Protein AF-A0A409VEY7-F1 (afdb_monomer_lite)

Structure (mmCIF, N/CA/C/O backbone):
data_AF-A0A409VEY7-F1
#
_entry.id   AF-A0A409VEY7-F1
#
loop_
_atom_site.group_PDB
_atom_site.id
_atom_site.type_symbol
_atom_site.label_atom_id
_atom_site.label_alt_id
_atom_site.label_comp_id
_atom_site.label_asym_id
_atom_site.label_entity_id
_atom_site.label_seq_id
_atom_site.pdbx_PDB_ins_code
_atom_site.Cartn_x
_atom_site.Cartn_y
_atom_site.Cartn_z
_atom_site.occupancy
_atom_site.B_iso_or_equiv
_atom_site.auth_seq_id
_atom_site.auth_comp_id
_atom_site.auth_asym_id
_atom_site.auth_atom_id
_atom_site.pdbx_PDB_model_num
ATOM 1 N N . MET A 1 1 ? 0.852 -5.310 -62.802 1.00 56.66 1 MET A N 1
ATOM 2 C CA . MET A 1 1 ? 1.191 -5.571 -61.387 1.00 56.66 1 MET A CA 1
ATOM 3 C C . MET A 1 1 ? 0.014 -5.068 -60.568 1.00 56.66 1 MET A C 1
ATOM 5 O O . MET A 1 1 ? -0.282 -3.886 -60.674 1.00 56.66 1 MET A O 1
ATOM 9 N N . THR A 1 2 ? -0.724 -5.943 -59.886 1.00 84.25 2 THR A N 1
ATOM 10 C CA . THR A 1 2 ? -1.868 -5.538 -59.051 1.00 84.25 2 THR A CA 1
ATOM 11 C C . THR A 1 2 ? -1.370 -4.768 -57.825 1.00 84.25 2 THR A C 1
ATOM 13 O O . THR A 1 2 ? -0.262 -5.021 -57.346 1.00 84.25 2 THR A O 1
ATOM 16 N N . GLU A 1 3 ? -2.146 -3.803 -57.331 1.00 87.06 3 GLU A N 1
ATOM 17 C CA . GLU A 1 3 ? -1.775 -2.992 -56.158 1.00 87.06 3 GLU A CA 1
ATOM 18 C C . GLU A 1 3 ? -1.499 -3.862 -54.924 1.00 87.06 3 GLU A C 1
ATOM 20 O O . GLU A 1 3 ? -0.560 -3.595 -54.174 1.00 87.06 3 GLU A O 1
ATOM 25 N N . ASP A 1 4 ? -2.211 -4.982 -54.806 1.00 86.38 4 ASP A N 1
ATOM 26 C CA . ASP A 1 4 ? -2.010 -5.989 -53.763 1.00 86.38 4 ASP A CA 1
ATOM 27 C C . ASP A 1 4 ? -0.597 -6.588 -53.784 1.00 86.38 4 ASP A C 1
ATOM 29 O O . ASP A 1 4 ? 0.021 -6.775 -52.737 1.00 86.38 4 ASP A O 1
ATOM 33 N N . ALA A 1 5 ? -0.033 -6.828 -54.973 1.00 91.50 5 ALA A N 1
ATOM 34 C CA . ALA A 1 5 ? 1.327 -7.347 -55.108 1.00 91.50 5 ALA A CA 1
ATOM 35 C C . ALA A 1 5 ? 2.375 -6.310 -54.677 1.00 91.50 5 ALA A C 1
ATOM 37 O O . ALA A 1 5 ? 3.412 -6.660 -54.113 1.00 91.50 5 ALA A O 1
ATOM 38 N N . ARG A 1 6 ? 2.095 -5.019 -54.900 1.00 92.94 6 ARG A N 1
ATOM 39 C CA . ARG A 1 6 ? 2.953 -3.922 -54.436 1.00 92.94 6 ARG A CA 1
ATOM 40 C C . ARG A 1 6 ? 2.884 -3.775 -52.916 1.00 92.94 6 ARG A C 1
ATOM 42 O O . ARG A 1 6 ? 3.917 -3.557 -52.290 1.00 92.94 6 ARG A O 1
ATOM 49 N N . LEU A 1 7 ? 1.695 -3.918 -52.328 1.00 94.31 7 LEU A N 1
ATOM 50 C CA . LEU A 1 7 ? 1.502 -3.836 -50.882 1.00 94.31 7 LEU A CA 1
ATOM 51 C C . LEU A 1 7 ? 2.202 -4.995 -50.158 1.00 94.31 7 LEU A C 1
ATOM 53 O O . LEU A 1 7 ? 2.912 -4.757 -49.184 1.00 94.31 7 LEU A O 1
ATOM 57 N N . LEU A 1 8 ? 2.079 -6.219 -50.683 1.00 95.81 8 LEU A N 1
ATOM 58 C CA . LEU A 1 8 ? 2.796 -7.392 -50.174 1.00 95.81 8 LEU A CA 1
ATOM 59 C C . LEU A 1 8 ? 4.314 -7.208 -50.248 1.00 95.81 8 LEU A C 1
ATOM 61 O O . LEU A 1 8 ? 5.003 -7.450 -49.263 1.00 95.81 8 LEU A O 1
ATOM 65 N N . ALA A 1 9 ? 4.835 -6.686 -51.362 1.00 94.88 9 ALA A N 1
ATOM 66 C CA . ALA A 1 9 ? 6.267 -6.431 -51.506 1.00 94.88 9 ALA A CA 1
ATOM 67 C C . ALA A 1 9 ? 6.799 -5.406 -50.484 1.00 94.88 9 ALA A C 1
ATOM 69 O O . ALA A 1 9 ? 7.901 -5.569 -49.961 1.00 94.88 9 ALA A O 1
ATOM 70 N N . ILE A 1 10 ? 6.017 -4.366 -50.174 1.00 95.56 10 ILE A N 1
ATOM 71 C CA . ILE A 1 10 ? 6.371 -3.369 -49.150 1.00 95.56 10 ILE A CA 1
ATOM 72 C C . ILE A 1 10 ? 6.347 -3.998 -47.752 1.00 95.56 10 ILE A C 1
ATOM 74 O O . ILE A 1 10 ? 7.250 -3.755 -46.951 1.00 95.56 10 ILE A O 1
ATOM 78 N N . LEU A 1 11 ? 5.339 -4.824 -47.465 1.00 95.94 11 LEU A N 1
ATOM 79 C CA . LEU A 1 11 ? 5.183 -5.491 -46.173 1.00 95.94 11 LEU A CA 1
ATOM 80 C C . LEU A 1 11 ? 6.316 -6.500 -45.930 1.00 95.94 11 LEU A C 1
ATOM 82 O O . LEU A 1 11 ? 6.915 -6.503 -44.855 1.00 95.94 11 LEU A O 1
ATOM 86 N N . ASP A 1 12 ? 6.688 -7.268 -46.953 1.00 94.25 12 ASP A N 1
ATOM 87 C CA . ASP A 1 12 ? 7.804 -8.215 -46.908 1.00 94.25 12 ASP A CA 1
ATOM 88 C C . ASP A 1 12 ? 9.159 -7.511 -46.763 1.00 94.25 12 ASP A C 1
ATOM 90 O O . ASP A 1 12 ? 10.018 -7.966 -46.003 1.00 94.25 12 ASP A O 1
ATOM 94 N N . ALA A 1 13 ? 9.364 -6.387 -47.457 1.00 95.31 13 ALA A N 1
ATOM 95 C CA . ALA A 1 13 ? 10.575 -5.581 -47.312 1.00 95.31 13 ALA A CA 1
ATOM 96 C C . ALA A 1 13 ? 10.707 -5.021 -45.887 1.00 95.31 13 ALA A C 1
ATOM 98 O O . ALA A 1 13 ? 11.774 -5.113 -45.276 1.00 95.31 13 ALA A O 1
ATOM 99 N N . HIS A 1 14 ? 9.607 -4.514 -45.323 1.00 96.00 14 HIS A N 1
ATOM 100 C CA . HIS A 1 14 ? 9.579 -4.022 -43.949 1.00 96.00 14 HIS A CA 1
ATOM 101 C C . HIS A 1 14 ? 9.801 -5.156 -42.935 1.00 96.00 14 HIS A C 1
ATOM 103 O O . HIS A 1 14 ? 10.593 -5.005 -42.005 1.00 96.00 14 HIS A O 1
ATOM 109 N N . GLY A 1 15 ? 9.185 -6.324 -43.147 1.00 95.75 15 GLY A N 1
ATOM 110 C CA . GLY A 1 15 ? 9.382 -7.513 -42.315 1.00 95.75 15 GLY A CA 1
ATOM 111 C C . GLY A 1 15 ? 10.838 -7.984 -42.276 1.00 95.75 15 GLY A C 1
ATOM 112 O O . GLY A 1 15 ? 11.351 -8.296 -41.203 1.00 95.75 15 GLY A O 1
ATOM 113 N N . LYS A 1 16 ? 11.539 -7.961 -43.415 1.00 91.62 16 LYS A N 1
ATOM 114 C CA . LYS A 1 16 ? 12.973 -8.294 -43.484 1.00 91.62 16 LYS A CA 1
ATOM 115 C C . LYS A 1 16 ? 13.840 -7.266 -42.763 1.00 91.62 16 LYS A C 1
ATOM 117 O O . LYS A 1 16 ? 14.652 -7.655 -41.934 1.00 91.62 16 LYS A O 1
ATOM 122 N N . SER A 1 17 ? 13.597 -5.971 -42.981 1.00 92.00 17 SER A N 1
ATOM 123 C CA . SER A 1 17 ? 14.325 -4.906 -42.269 1.00 92.00 17 SER A CA 1
ATOM 124 C C . SER A 1 17 ? 14.144 -4.982 -40.747 1.00 92.00 17 SER A C 1
ATOM 126 O O . SER A 1 17 ? 15.079 -4.742 -39.985 1.00 92.00 17 SER A O 1
ATOM 128 N N . PHE A 1 18 ? 12.953 -5.388 -40.297 1.00 92.94 18 PHE A N 1
ATOM 129 C CA . PHE A 1 18 ? 12.668 -5.629 -38.890 1.00 92.94 18 PHE A CA 1
ATOM 130 C C . PHE A 1 18 ? 13.437 -6.842 -38.354 1.00 92.94 18 PHE A C 1
ATOM 132 O O . PHE A 1 18 ? 13.999 -6.759 -37.267 1.00 92.94 18 PHE A O 1
ATOM 139 N N . LEU A 1 19 ? 13.522 -7.946 -39.101 1.00 90.31 19 LEU A N 1
ATOM 140 C CA . LEU A 1 19 ? 14.306 -9.119 -38.693 1.00 90.31 19 LEU A CA 1
ATOM 141 C C . LEU A 1 19 ? 15.813 -8.833 -38.648 1.00 90.31 19 LEU A C 1
ATOM 143 O O . LEU A 1 19 ? 16.475 -9.251 -37.700 1.00 90.31 19 LEU A O 1
ATOM 147 N N . ASP A 1 20 ? 16.333 -8.059 -39.599 1.00 87.56 20 ASP A N 1
ATOM 148 C CA . ASP A 1 20 ? 17.745 -7.661 -39.628 1.00 87.56 20 ASP A CA 1
ATOM 149 C C . ASP A 1 20 ? 18.116 -6.738 -38.452 1.00 87.56 20 ASP A C 1
ATOM 151 O O . ASP A 1 20 ? 19.255 -6.755 -37.981 1.00 87.56 20 ASP A O 1
ATOM 155 N N . SER A 1 21 ? 17.149 -5.988 -37.904 1.00 88.62 21 SER A N 1
ATOM 156 C CA . SER A 1 21 ? 17.363 -5.126 -36.730 1.00 88.62 21 SER A CA 1
ATOM 157 C C . SER A 1 21 ? 17.702 -5.891 -35.444 1.00 88.62 21 SER A C 1
ATOM 159 O O . SER A 1 21 ? 18.279 -5.315 -34.521 1.00 88.62 21 SER A O 1
ATOM 161 N N . PHE A 1 22 ? 17.403 -7.194 -35.380 1.00 85.44 22 PHE A N 1
ATOM 162 C CA . PHE A 1 22 ? 17.768 -8.040 -34.240 1.00 85.44 22 PHE A CA 1
ATOM 163 C C . PHE A 1 22 ? 19.212 -8.561 -34.306 1.00 85.44 22 PHE A C 1
ATOM 165 O O . PHE A 1 22 ? 19.657 -9.219 -33.363 1.00 85.44 22 PHE A O 1
ATOM 172 N N . GLY A 1 23 ? 19.952 -8.243 -35.376 1.00 76.12 23 GLY A N 1
ATOM 173 C CA . GLY A 1 23 ? 21.296 -8.755 -35.625 1.00 76.12 23 GLY A CA 1
ATOM 174 C C . GLY A 1 23 ? 21.312 -10.271 -35.876 1.00 76.12 23 GLY A C 1
ATOM 175 O O . GLY A 1 23 ? 20.326 -10.972 -35.633 1.00 76.12 23 GLY A O 1
ATOM 176 N N . PRO A 1 24 ? 22.430 -10.831 -36.369 1.00 69.81 24 PRO A N 1
ATOM 177 C CA . PRO A 1 24 ? 22.562 -12.275 -36.449 1.00 69.81 24 PRO A CA 1
ATOM 178 C C . PRO A 1 24 ? 22.504 -12.836 -35.027 1.00 69.81 24 PRO A C 1
ATOM 180 O O . PRO A 1 24 ? 23.380 -12.562 -34.205 1.00 69.81 24 PRO A O 1
ATOM 183 N N . ILE A 1 25 ? 21.479 -13.641 -34.733 1.00 57.81 25 ILE A N 1
ATOM 184 C CA . ILE A 1 25 ? 21.473 -14.513 -33.558 1.00 57.81 25 ILE A CA 1
ATOM 185 C C . ILE A 1 25 ? 22.667 -15.448 -33.742 1.00 57.81 25 ILE A C 1
ATOM 187 O O . ILE A 1 25 ? 22.591 -16.450 -34.453 1.00 57.81 25 ILE A O 1
ATOM 191 N N . ALA A 1 26 ? 23.805 -15.073 -33.161 1.00 46.78 26 ALA A N 1
ATOM 192 C CA . ALA A 1 26 ? 24.997 -15.889 -33.149 1.00 46.78 26 ALA A CA 1
ATOM 193 C C . ALA A 1 26 ? 24.626 -17.225 -32.504 1.00 46.78 26 ALA A C 1
ATOM 195 O O . ALA A 1 26 ? 24.341 -17.305 -31.308 1.00 46.78 26 ALA A O 1
ATOM 196 N N . ALA A 1 27 ? 24.627 -18.280 -33.312 1.00 51.62 27 ALA A N 1
ATOM 197 C CA . ALA A 1 27 ? 24.510 -19.666 -32.890 1.00 51.62 27 ALA A CA 1
ATOM 198 C C . ALA A 1 27 ? 25.786 -20.125 -32.148 1.00 51.62 27 ALA A C 1
ATOM 200 O O . ALA A 1 27 ? 26.395 -21.130 -32.493 1.00 51.62 27 ALA A O 1
ATOM 201 N N . ASN A 1 28 ? 26.187 -19.387 -31.111 1.00 46.78 28 ASN A N 1
ATOM 202 C CA . ASN A 1 28 ? 27.267 -19.699 -30.181 1.00 46.78 28 ASN A CA 1
ATOM 203 C C . ASN A 1 28 ? 26.615 -19.688 -28.786 1.00 46.78 28 ASN A C 1
ATOM 205 O O . ASN A 1 28 ? 26.316 -18.633 -28.250 1.00 46.78 28 ASN A O 1
ATOM 209 N N . SER A 1 29 ? 26.278 -20.785 -28.118 1.00 49.06 29 SER A N 1
ATOM 210 C CA . SER A 1 29 ? 27.104 -21.949 -27.825 1.00 49.06 29 SER A CA 1
ATOM 211 C C . SER A 1 29 ? 26.191 -23.052 -27.268 1.00 49.06 29 SER A C 1
ATOM 213 O O . SER A 1 29 ? 25.926 -23.149 -26.071 1.00 49.06 29 SER A O 1
ATOM 215 N N . LEU A 1 30 ? 25.666 -23.898 -28.155 1.00 46.28 30 LEU A N 1
ATOM 216 C CA . LEU A 1 30 ? 25.067 -25.167 -27.750 1.00 46.28 30 LEU A CA 1
ATOM 217 C C . LEU A 1 30 ? 26.181 -26.076 -27.220 1.00 46.28 30 LEU A C 1
ATOM 219 O O . LEU A 1 30 ? 27.184 -26.327 -27.887 1.00 46.28 30 LEU A O 1
ATOM 223 N N . GLY A 1 31 ? 26.009 -26.510 -25.973 1.00 43.41 31 GLY A N 1
ATOM 224 C CA . GLY A 1 31 ? 26.974 -27.300 -25.224 1.00 43.41 31 GLY A CA 1
ATOM 225 C C . GLY A 1 31 ? 27.414 -28.572 -25.947 1.00 43.41 31 GLY A C 1
ATOM 226 O O . GLY A 1 31 ? 26.600 -29.364 -26.422 1.00 43.41 31 GLY A O 1
ATOM 227 N N . LYS A 1 32 ? 28.731 -28.787 -25.948 1.00 46.03 32 LYS A N 1
ATOM 228 C CA . LYS A 1 32 ? 29.385 -30.040 -26.327 1.00 46.03 32 LYS A CA 1
ATOM 229 C C . LYS A 1 32 ? 28.816 -31.195 -25.493 1.00 46.03 32 LYS A C 1
ATOM 231 O O . LYS A 1 32 ? 28.974 -31.214 -24.273 1.00 46.03 32 LYS A O 1
ATOM 236 N N . ARG A 1 33 ? 28.202 -32.184 -26.147 1.00 45.09 33 ARG A N 1
ATOM 237 C CA . ARG A 1 33 ? 27.979 -33.521 -25.582 1.00 45.09 33 ARG A CA 1
ATOM 238 C C . ARG A 1 33 ? 28.569 -34.586 -26.506 1.00 45.09 33 ARG A C 1
ATOM 240 O O . ARG A 1 33 ? 28.250 -34.606 -27.684 1.00 45.09 33 ARG A O 1
ATOM 247 N N . LYS A 1 34 ? 29.350 -35.466 -25.868 1.00 39.97 34 LYS A N 1
ATOM 248 C CA . LYS A 1 34 ? 29.570 -36.899 -26.123 1.00 39.97 34 LYS A CA 1
ATOM 249 C C . LYS A 1 34 ? 30.011 -37.359 -27.522 1.00 39.97 34 LYS A C 1
ATOM 251 O O . LYS A 1 34 ? 29.204 -37.463 -28.434 1.00 39.97 34 LYS A O 1
ATOM 256 N N . ALA A 1 35 ? 31.257 -37.825 -27.587 1.00 41.00 35 ALA A N 1
ATOM 257 C CA . ALA A 1 35 ? 31.635 -39.003 -28.360 1.00 41.00 35 ALA A CA 1
ATOM 258 C C . ALA A 1 35 ? 32.473 -39.910 -27.442 1.00 41.00 35 ALA A C 1
ATOM 260 O O . ALA A 1 35 ? 33.403 -39.438 -26.787 1.00 41.00 35 ALA A O 1
ATOM 261 N N . ASP A 1 36 ? 32.050 -41.166 -27.332 1.00 40.59 36 ASP A N 1
ATOM 262 C CA . ASP A 1 36 ? 32.645 -42.221 -26.515 1.00 40.59 36 ASP A CA 1
ATOM 263 C C . ASP A 1 36 ? 33.945 -42.753 -27.159 1.00 40.59 36 ASP A C 1
ATOM 265 O O . ASP A 1 36 ? 34.045 -42.845 -28.381 1.00 40.59 36 ASP A O 1
ATOM 269 N N . GLY A 1 37 ? 34.937 -43.110 -26.336 1.00 35.47 37 GLY A N 1
ATOM 270 C CA . GLY A 1 37 ? 36.196 -43.736 -26.759 1.00 35.47 37 GLY A CA 1
ATOM 271 C C . GLY A 1 37 ? 37.075 -44.095 -25.555 1.00 35.47 37 GLY A C 1
ATOM 272 O O . GLY A 1 37 ? 37.246 -43.282 -24.655 1.00 35.47 37 GLY A O 1
ATOM 273 N N . GLU A 1 38 ? 37.553 -45.334 -25.512 1.00 35.84 38 GLU A N 1
ATOM 274 C CA . GLU A 1 38 ? 38.028 -46.108 -24.353 1.00 35.84 38 GLU A CA 1
ATOM 275 C C . GLU A 1 38 ? 39.275 -45.604 -23.569 1.00 35.84 38 GLU A C 1
ATOM 277 O O . GLU A 1 38 ? 40.083 -44.807 -24.029 1.00 35.84 38 GLU A O 1
ATOM 282 N N . SER A 1 39 ? 39.372 -46.124 -22.334 1.00 37.72 39 SER A N 1
ATOM 283 C CA . SER A 1 39 ? 40.325 -45.935 -21.204 1.00 37.72 39 SER A CA 1
ATOM 284 C C . SER A 1 39 ? 41.787 -46.406 -21.480 1.00 37.72 39 SER A C 1
ATOM 286 O O . SER A 1 39 ? 42.006 -46.927 -22.569 1.00 37.72 39 SER A O 1
ATOM 288 N N . PRO A 1 40 ? 42.774 -46.418 -20.526 1.00 52.50 40 PRO A N 1
ATOM 289 C CA . PRO A 1 40 ? 42.797 -45.949 -19.122 1.00 52.50 40 PRO A CA 1
ATOM 290 C C . PRO A 1 40 ? 44.105 -45.260 -18.604 1.00 52.50 40 PRO A C 1
ATOM 292 O O . PRO A 1 40 ? 45.181 -45.364 -19.177 1.00 52.50 40 PRO A O 1
ATOM 295 N N . ARG A 1 41 ? 44.004 -44.729 -17.365 1.00 37.72 41 ARG A N 1
ATOM 296 C CA . ARG A 1 41 ? 45.043 -44.577 -16.301 1.00 37.72 41 ARG A CA 1
ATOM 297 C C . ARG A 1 41 ? 46.210 -43.581 -16.488 1.00 37.72 41 ARG A C 1
ATOM 299 O O . ARG A 1 41 ? 47.176 -43.876 -17.169 1.00 37.72 41 ARG A O 1
ATOM 306 N N . ALA A 1 42 ? 46.262 -42.577 -15.601 1.00 40.72 42 ALA A N 1
ATOM 307 C CA . ALA A 1 42 ? 47.374 -42.380 -14.650 1.00 40.72 42 ALA A CA 1
ATOM 308 C C . ALA A 1 42 ? 47.016 -41.340 -13.569 1.00 40.72 42 ALA A C 1
ATOM 310 O O . ALA A 1 42 ? 46.365 -40.335 -13.830 1.00 40.72 42 ALA A O 1
ATOM 311 N N . LYS A 1 43 ? 47.435 -41.617 -12.331 1.00 45.50 43 LYS A N 1
ATOM 312 C CA . LYS A 1 43 ? 47.322 -40.747 -11.153 1.00 45.50 43 LYS A CA 1
ATOM 313 C C . LYS A 1 43 ? 48.572 -39.866 -11.064 1.00 45.50 43 LYS A C 1
ATOM 315 O O . LYS A 1 43 ? 49.661 -40.425 -11.103 1.00 45.50 43 LYS A O 1
ATOM 320 N N . SER A 1 44 ? 48.443 -38.583 -10.731 1.00 40.72 44 SER A N 1
ATOM 321 C CA . SER A 1 44 ? 49.461 -37.891 -9.922 1.00 40.72 44 SER A CA 1
ATOM 322 C C . SER A 1 44 ? 48.922 -36.615 -9.277 1.00 40.72 44 SER A C 1
ATOM 324 O O . SER A 1 44 ? 48.030 -35.938 -9.776 1.00 40.72 44 SER A O 1
ATOM 326 N N . LYS A 1 45 ? 49.445 -36.363 -8.080 1.00 42.66 45 LYS A N 1
ATOM 327 C CA . LYS A 1 45 ? 49.044 -35.353 -7.107 1.00 42.66 45 LYS A CA 1
ATOM 328 C C . LYS A 1 45 ? 49.804 -34.034 -7.339 1.00 42.66 45 LYS A C 1
ATOM 330 O O . LYS A 1 45 ? 50.985 -34.079 -7.639 1.00 42.66 45 LYS A O 1
ATOM 335 N N . LYS A 1 46 ? 49.137 -32.916 -7.020 1.00 41.38 46 LYS A N 1
ATOM 336 C CA . LYS A 1 46 ? 49.608 -31.780 -6.189 1.00 41.38 46 LYS A CA 1
ATOM 337 C C . LYS A 1 46 ? 50.955 -31.110 -6.540 1.00 41.38 46 LYS A C 1
ATOM 339 O O . LYS A 1 46 ? 51.996 -31.636 -6.176 1.00 41.38 46 LYS A O 1
ATOM 344 N N . SER A 1 47 ? 50.910 -29.830 -6.921 1.00 39.72 47 SER A N 1
ATOM 345 C CA . SER A 1 47 ? 51.778 -28.791 -6.334 1.00 39.72 47 SER A CA 1
ATOM 346 C C . SER A 1 47 ? 51.249 -27.379 -6.616 1.00 39.72 47 SER A C 1
ATOM 348 O O . SER A 1 47 ? 50.553 -27.123 -7.592 1.00 39.72 47 SER A O 1
ATOM 350 N N . ARG A 1 48 ? 51.523 -26.491 -5.659 1.00 39.59 48 ARG A N 1
ATOM 351 C CA . ARG A 1 48 ? 51.194 -25.067 -5.625 1.00 39.59 48 ARG A CA 1
ATOM 352 C C . ARG A 1 48 ? 52.371 -24.239 -6.169 1.00 39.59 48 ARG A C 1
ATOM 354 O O . ARG A 1 48 ? 53.510 -24.603 -5.907 1.00 39.59 48 ARG A O 1
ATOM 361 N N . LYS A 1 49 ? 52.010 -23.042 -6.646 1.00 37.62 49 LYS A N 1
ATOM 362 C CA . LYS A 1 49 ? 52.692 -21.735 -6.520 1.00 37.62 49 LYS A CA 1
ATOM 363 C C . LYS A 1 49 ? 53.730 -21.326 -7.592 1.00 37.62 49 LYS A C 1
ATOM 365 O O . LYS A 1 49 ? 54.610 -22.084 -7.962 1.00 37.62 49 LYS A O 1
ATOM 370 N N . SER A 1 50 ? 53.490 -20.086 -8.028 1.00 38.56 50 SER A N 1
ATOM 371 C CA . SER A 1 50 ? 54.059 -19.130 -9.005 1.00 38.56 50 SER A CA 1
ATOM 372 C C . SER A 1 50 ? 55.514 -18.688 -8.706 1.00 38.56 50 SER A C 1
ATOM 374 O O . SER A 1 50 ? 56.082 -19.303 -7.802 1.00 38.56 50 SER A O 1
ATOM 376 N N . PRO A 1 51 ? 56.111 -17.600 -9.282 1.00 54.53 51 PRO A N 1
ATOM 377 C CA . PRO A 1 51 ? 55.693 -16.608 -10.321 1.00 54.53 51 PRO A CA 1
ATOM 378 C C . PRO A 1 51 ? 56.813 -16.196 -11.335 1.00 54.53 51 PRO A C 1
ATOM 380 O O . PRO A 1 51 ? 57.936 -16.657 -11.177 1.00 54.53 51 PRO A O 1
ATOM 383 N N . SER A 1 52 ? 56.528 -15.306 -12.314 1.00 36.97 52 SER A N 1
ATOM 384 C CA . SER A 1 52 ? 57.347 -14.132 -12.773 1.00 36.97 52 SER A CA 1
ATOM 385 C C . SER A 1 52 ? 56.740 -13.478 -14.068 1.00 36.97 52 SER A C 1
ATOM 387 O O . SER A 1 52 ? 55.735 -14.015 -14.539 1.00 36.97 52 SER A O 1
ATOM 389 N N . PRO A 1 53 ? 57.203 -12.302 -14.580 1.00 47.88 53 PRO A N 1
ATOM 390 C CA . PRO A 1 53 ? 56.405 -11.059 -14.614 1.00 47.88 53 PRO A CA 1
ATOM 391 C C . PRO A 1 53 ? 56.403 -10.303 -15.980 1.00 47.88 53 PRO A C 1
ATOM 393 O O . PRO A 1 53 ? 56.965 -10.781 -16.961 1.00 47.88 53 PRO A O 1
ATOM 396 N N . ASP A 1 54 ? 55.782 -9.111 -15.962 1.00 33.19 54 ASP A N 1
ATOM 397 C CA . ASP A 1 54 ? 56.037 -7.884 -16.755 1.00 33.19 54 ASP A CA 1
ATOM 398 C C . ASP A 1 54 ? 54.986 -7.362 -17.771 1.00 33.19 54 ASP A C 1
ATOM 400 O O . ASP A 1 54 ? 54.872 -7.858 -18.889 1.00 33.19 54 ASP A O 1
ATOM 404 N N . GLN A 1 55 ? 54.347 -6.253 -17.325 1.00 40.28 55 GLN A N 1
ATOM 405 C CA . GLN A 1 55 ? 54.077 -4.958 -18.008 1.00 40.28 55 GLN A CA 1
ATOM 406 C C . GLN A 1 55 ? 52.868 -4.911 -18.987 1.00 40.28 55 GLN A C 1
ATOM 408 O O . GLN A 1 55 ? 52.737 -5.774 -19.843 1.00 40.28 55 GLN A O 1
ATOM 413 N N . ASP A 1 56 ? 51.916 -3.959 -18.957 1.00 34.06 56 ASP A N 1
ATOM 414 C CA . ASP A 1 56 ? 51.881 -2.601 -18.386 1.00 34.06 56 ASP A CA 1
ATOM 415 C C . ASP A 1 56 ? 50.454 -1.957 -18.429 1.00 34.06 56 ASP A C 1
ATOM 417 O O . ASP A 1 56 ? 49.607 -2.411 -19.199 1.00 34.06 56 ASP A O 1
ATOM 421 N N . GLU A 1 57 ? 50.269 -0.874 -17.653 1.00 43.50 57 GLU A N 1
ATOM 422 C CA . GLU A 1 57 ? 49.306 0.263 -17.724 1.00 43.50 57 GLU A CA 1
ATOM 423 C C . GLU A 1 57 ? 47.773 0.098 -17.479 1.00 43.50 57 GLU A C 1
ATOM 425 O O . GLU A 1 57 ? 46.990 -0.228 -18.371 1.00 43.50 57 GLU A O 1
ATOM 430 N N . GLY A 1 58 ? 47.341 0.501 -16.267 1.00 34.03 58 GLY A N 1
ATOM 431 C CA . GLY A 1 58 ? 46.517 1.710 -16.035 1.00 34.03 58 GLY A CA 1
ATOM 432 C C . GLY A 1 58 ? 44.987 1.683 -16.237 1.00 34.03 58 GLY A C 1
ATOM 433 O O . GLY A 1 58 ? 44.502 1.861 -17.350 1.00 34.03 58 GLY A O 1
ATOM 434 N N . ASN A 1 59 ? 44.200 1.611 -15.151 1.00 38.81 59 ASN A N 1
ATOM 435 C CA . ASN A 1 59 ? 43.567 2.788 -14.517 1.00 38.81 59 ASN A CA 1
ATOM 436 C C . ASN A 1 59 ? 42.679 2.363 -13.326 1.00 38.81 59 ASN A C 1
ATOM 438 O O . ASN A 1 59 ? 41.862 1.446 -13.429 1.00 38.81 59 ASN A O 1
ATOM 442 N N . GLU A 1 60 ? 42.889 3.049 -12.211 1.00 39.81 60 GLU A N 1
ATOM 443 C CA . GLU A 1 60 ? 42.358 2.824 -10.868 1.00 39.81 60 GLU A CA 1
ATOM 444 C C . GLU A 1 60 ? 41.064 3.627 -10.669 1.00 39.81 60 GLU A C 1
ATOM 446 O O . GLU A 1 60 ? 40.992 4.751 -11.144 1.00 39.81 60 GLU A O 1
ATOM 451 N N . ASP A 1 61 ? 40.064 3.044 -9.997 1.00 40.22 61 ASP A N 1
ATOM 452 C CA . ASP A 1 61 ? 39.039 3.730 -9.181 1.00 40.22 61 ASP A CA 1
ATOM 453 C C . ASP A 1 61 ? 38.144 2.648 -8.533 1.00 40.22 61 ASP A C 1
ATOM 455 O O . ASP A 1 61 ? 36.996 2.408 -8.920 1.00 40.22 61 ASP A O 1
ATOM 459 N N . GLU A 1 62 ? 38.700 1.922 -7.559 1.00 40.00 62 GLU A N 1
ATOM 460 C CA . GLU A 1 62 ? 37.953 1.015 -6.682 1.00 40.00 62 GLU A CA 1
ATOM 461 C C . GLU A 1 62 ? 37.944 1.597 -5.261 1.00 40.00 62 GLU A C 1
ATOM 463 O O . GLU A 1 62 ? 38.864 1.369 -4.479 1.00 40.00 62 GLU A O 1
ATOM 468 N N . ASP A 1 63 ? 36.895 2.356 -4.922 1.00 48.09 63 ASP A N 1
ATOM 469 C CA . ASP A 1 63 ? 36.639 2.830 -3.557 1.00 48.09 63 ASP A CA 1
ATOM 470 C C . ASP A 1 63 ? 36.336 1.644 -2.627 1.00 48.09 63 ASP A C 1
ATOM 472 O O . ASP A 1 63 ? 35.208 1.151 -2.487 1.00 48.09 63 ASP A O 1
ATOM 476 N N . GLU A 1 64 ? 37.407 1.181 -1.996 1.00 49.09 64 GLU A N 1
ATOM 477 C CA . GLU A 1 64 ? 37.465 0.103 -1.031 1.00 49.09 64 GLU A CA 1
ATOM 478 C C . GLU A 1 64 ? 36.723 0.496 0.261 1.00 49.09 64 GLU A C 1
ATOM 480 O O . GLU A 1 64 ? 37.067 1.425 0.994 1.00 49.09 64 GLU A O 1
ATOM 485 N N . TRP A 1 65 ? 35.638 -0.227 0.532 1.00 56.44 65 TRP A N 1
ATOM 486 C CA . TRP A 1 65 ? 34.755 -0.029 1.678 1.00 56.44 65 TRP A CA 1
ATOM 487 C C . TRP A 1 65 ? 35.478 -0.343 2.999 1.00 56.44 65 TRP A C 1
ATOM 489 O O . TRP A 1 65 ? 35.615 -1.507 3.384 1.00 56.44 65 TRP A O 1
ATOM 499 N N . THR A 1 66 ? 35.913 0.688 3.728 1.00 44.78 66 THR A N 1
ATOM 500 C CA . THR A 1 66 ? 36.545 0.536 5.047 1.00 44.78 66 THR A CA 1
ATOM 501 C C . THR A 1 66 ? 35.490 0.379 6.150 1.00 44.78 66 THR A C 1
ATOM 503 O O . THR A 1 66 ? 34.700 1.269 6.466 1.00 44.78 66 THR A O 1
ATOM 506 N N . GLY A 1 67 ? 35.437 -0.832 6.708 1.00 41.22 67 GLY A N 1
ATOM 507 C CA . GLY A 1 67 ? 34.512 -1.237 7.760 1.00 41.22 67 GLY A CA 1
ATOM 508 C C . GLY A 1 67 ? 34.798 -0.599 9.125 1.00 41.22 67 GLY A C 1
ATOM 509 O O . GLY A 1 67 ? 35.934 -0.340 9.502 1.00 41.22 67 GLY A O 1
ATOM 510 N N . ILE A 1 68 ? 33.718 -0.396 9.878 1.00 46.09 68 ILE A N 1
ATOM 511 C CA . ILE A 1 68 ? 33.656 0.151 11.240 1.00 46.09 68 ILE A CA 1
ATOM 512 C C . ILE A 1 68 ? 34.440 -0.722 12.241 1.00 46.09 68 ILE A C 1
ATOM 514 O O . ILE A 1 68 ? 34.087 -1.891 12.408 1.00 46.09 68 ILE A O 1
ATOM 518 N N . ASN A 1 69 ? 35.451 -0.124 12.897 1.00 39.00 69 ASN A N 1
ATOM 519 C CA . ASN A 1 69 ? 36.078 -0.380 14.225 1.00 39.00 69 ASN A CA 1
ATOM 520 C C . ASN A 1 69 ? 37.566 0.041 14.120 1.00 39.00 69 ASN A C 1
ATOM 522 O O . ASN A 1 69 ? 38.205 -0.341 13.154 1.00 39.00 69 ASN A O 1
ATOM 526 N N . GLN A 1 70 ? 38.249 0.765 15.010 1.00 42.44 70 GLN A N 1
ATOM 527 C CA . GLN A 1 70 ? 38.129 1.096 16.434 1.00 42.44 70 GLN A CA 1
ATOM 528 C C . GLN A 1 70 ? 39.236 2.142 16.741 1.00 42.44 70 GLN A C 1
ATOM 530 O O . GLN A 1 70 ? 40.274 2.111 16.083 1.00 42.44 70 GLN A O 1
ATOM 535 N N . GLY A 1 71 ? 39.070 2.974 17.777 1.00 34.91 71 GLY A N 1
ATOM 536 C CA . GLY A 1 71 ? 40.164 3.743 18.405 1.00 34.91 71 GLY A CA 1
ATOM 537 C C . GLY A 1 71 ? 39.741 5.170 18.773 1.00 34.91 71 GLY A C 1
ATOM 538 O O . GLY A 1 71 ? 39.802 6.056 17.935 1.00 34.91 71 GLY A O 1
ATOM 539 N N . THR A 1 72 ? 39.046 5.407 19.887 1.00 35.97 72 THR A N 1
ATOM 540 C CA . THR A 1 72 ? 39.613 5.701 21.223 1.00 35.97 72 THR A CA 1
ATOM 541 C C . THR A 1 72 ? 40.650 6.834 21.233 1.00 35.97 72 THR A C 1
ATOM 543 O O . THR A 1 72 ? 41.796 6.602 20.858 1.00 35.97 72 THR A O 1
ATOM 546 N N . ASN A 1 73 ? 40.244 7.991 21.775 1.00 34.66 73 ASN A N 1
ATOM 547 C CA . ASN A 1 73 ? 40.902 8.749 22.859 1.00 34.66 73 ASN A CA 1
ATOM 548 C C . ASN A 1 73 ? 41.040 10.266 22.586 1.00 34.66 73 ASN A C 1
ATOM 550 O O . ASN A 1 73 ? 41.969 10.677 21.899 1.00 34.66 73 ASN A O 1
ATOM 554 N N . SER A 1 74 ? 40.150 11.075 23.176 1.00 36.41 74 SER A N 1
ATOM 555 C CA . SER A 1 74 ? 40.504 12.292 23.935 1.00 36.41 74 SER A CA 1
ATOM 556 C C . SER A 1 74 ? 39.259 12.852 24.646 1.00 36.41 74 SER A C 1
ATOM 558 O O . SER A 1 74 ? 38.339 13.359 24.003 1.00 36.41 74 SER A O 1
ATOM 560 N N . GLU A 1 75 ? 39.257 12.696 25.969 1.00 42.25 75 GLU A N 1
ATOM 561 C CA . GLU A 1 75 ? 38.584 13.513 27.001 1.00 42.25 75 GLU A CA 1
ATOM 562 C C . GLU A 1 75 ? 38.948 15.007 26.764 1.00 42.25 75 GLU A C 1
ATOM 564 O O . GLU A 1 75 ? 39.951 15.268 26.103 1.00 42.25 75 GLU A O 1
ATOM 569 N N . GLU A 1 76 ? 38.187 16.060 27.074 1.00 39.06 76 GLU A N 1
ATOM 570 C CA . GLU A 1 76 ? 37.503 16.591 28.275 1.00 39.06 76 GLU A CA 1
ATOM 571 C C . GLU A 1 76 ? 36.444 17.611 27.728 1.00 39.06 76 GLU A C 1
ATOM 573 O O . GLU A 1 76 ? 36.537 18.017 26.571 1.00 39.06 76 GLU A O 1
ATOM 578 N N . ASP A 1 77 ? 35.366 18.058 28.373 1.00 36.53 77 ASP A N 1
ATOM 579 C CA . ASP A 1 77 ? 35.243 18.617 29.716 1.00 36.53 77 ASP A CA 1
ATOM 580 C C . ASP A 1 77 ? 33.748 18.732 30.103 1.00 36.53 77 ASP A C 1
ATOM 582 O O . ASP A 1 77 ? 32.845 18.784 29.262 1.00 36.53 77 ASP A O 1
ATOM 586 N N . SER A 1 78 ? 33.537 18.730 31.408 1.00 44.28 78 SER A N 1
ATOM 587 C CA . SER A 1 78 ? 32.307 18.783 32.185 1.00 44.28 78 SER A CA 1
ATOM 588 C C . SER A 1 78 ? 31.776 20.216 32.288 1.00 44.28 78 SER A C 1
ATOM 590 O O . SER A 1 78 ? 32.560 21.105 32.577 1.00 44.28 78 SER A O 1
ATOM 592 N N . ASP A 1 79 ? 30.459 20.440 32.193 1.00 35.50 79 ASP A N 1
ATOM 593 C CA . ASP A 1 79 ? 29.765 21.085 33.318 1.00 35.50 79 ASP A CA 1
ATOM 594 C C . ASP A 1 79 ? 28.242 20.907 33.273 1.00 35.50 79 ASP A C 1
ATOM 596 O O . ASP A 1 79 ? 27.582 21.032 32.239 1.00 35.50 79 ASP A O 1
ATOM 600 N N . SER A 1 80 ? 27.718 20.582 34.447 1.00 43.88 80 SER A N 1
ATOM 601 C CA . SER A 1 80 ? 26.319 20.668 34.849 1.00 43.88 80 SER A CA 1
ATOM 602 C C . SER A 1 80 ? 25.849 22.123 34.871 1.00 43.88 80 SER A C 1
ATOM 604 O O . SER A 1 80 ? 26.679 23.000 35.022 1.00 43.88 80 SER A O 1
ATOM 606 N N . GLU A 1 81 ? 24.542 22.384 34.782 1.00 43.53 81 GLU A N 1
ATOM 607 C CA . GLU A 1 81 ? 23.785 23.045 35.862 1.00 43.53 81 GLU A CA 1
ATOM 608 C C . GLU A 1 81 ? 22.275 22.954 35.582 1.00 43.53 81 GLU A C 1
ATOM 610 O O . GLU A 1 81 ? 21.780 23.132 34.467 1.00 43.53 81 GLU A O 1
ATOM 615 N N . ASP A 1 82 ? 21.587 22.588 36.653 1.00 44.38 82 ASP A N 1
ATOM 616 C CA . ASP A 1 82 ? 20.163 22.389 36.858 1.00 44.38 82 ASP A CA 1
ATOM 617 C C . ASP A 1 82 ? 19.604 23.662 37.504 1.00 44.38 82 ASP A C 1
ATOM 619 O O . ASP A 1 82 ? 20.156 24.105 38.507 1.00 44.38 82 ASP A O 1
ATOM 623 N N . TYR A 1 83 ? 18.529 24.238 36.954 1.00 43.62 83 TYR A N 1
ATOM 624 C CA . TYR A 1 83 ? 17.731 25.253 37.648 1.00 43.62 83 TYR A CA 1
ATOM 625 C C . TYR A 1 83 ? 16.246 25.128 37.292 1.00 43.62 83 TYR A C 1
ATOM 627 O O . TYR A 1 83 ? 15.775 25.621 36.265 1.00 43.62 83 TYR A O 1
ATOM 635 N N . ASP A 1 84 ? 15.510 24.503 38.209 1.00 46.03 84 ASP A N 1
ATOM 636 C CA . ASP A 1 84 ? 14.126 24.830 38.555 1.00 46.03 84 ASP A CA 1
ATOM 637 C C . ASP A 1 84 ? 14.047 26.258 39.136 1.00 46.03 84 ASP A C 1
ATOM 639 O O . ASP A 1 84 ? 14.845 26.619 40.001 1.00 46.03 84 ASP A O 1
ATOM 643 N N . THR A 1 85 ? 13.058 27.066 38.730 1.00 43.62 85 THR A N 1
ATOM 644 C CA . THR A 1 85 ? 12.539 28.198 39.531 1.00 43.62 85 THR A CA 1
ATOM 645 C C . THR A 1 85 ? 11.105 28.542 39.112 1.00 43.62 85 THR A C 1
ATOM 647 O O . THR A 1 85 ? 10.841 29.082 38.039 1.00 43.62 85 THR A O 1
ATOM 650 N N . ASP A 1 86 ? 10.197 28.187 40.018 1.00 46.00 86 ASP A N 1
ATOM 651 C CA . ASP A 1 86 ? 8.857 28.727 40.261 1.00 46.00 86 ASP A CA 1
ATOM 652 C C . ASP A 1 86 ? 8.906 30.240 40.573 1.00 46.00 86 ASP A C 1
ATOM 654 O O . ASP A 1 86 ? 9.860 30.722 41.181 1.00 46.00 86 ASP A O 1
ATOM 658 N N . GLY A 1 87 ? 7.885 31.000 40.168 1.00 39.97 87 GLY A N 1
ATOM 659 C CA . GLY A 1 87 ? 7.839 32.452 40.351 1.00 39.97 87 GLY A CA 1
ATOM 660 C C . GLY A 1 87 ? 6.509 33.076 39.936 1.00 39.97 87 GLY A C 1
ATOM 661 O O . GLY A 1 87 ? 6.315 33.479 38.792 1.00 39.97 87 GLY A O 1
ATOM 662 N N . SER A 1 88 ? 5.605 33.130 40.905 1.00 39.91 88 SER A N 1
ATOM 663 C CA . SER A 1 88 ? 4.261 33.701 40.918 1.00 39.91 88 SER A CA 1
ATOM 664 C C . SER A 1 88 ? 4.175 35.236 40.779 1.00 39.91 88 SER A C 1
ATOM 666 O O . SER A 1 88 ? 5.122 35.942 41.101 1.00 39.91 88 SER A O 1
ATOM 668 N N . ASP A 1 89 ? 2.953 35.699 40.480 1.00 40.22 89 ASP A N 1
ATOM 669 C CA . ASP A 1 89 ? 2.287 36.871 41.089 1.00 40.22 89 ASP A CA 1
ATOM 670 C C . ASP A 1 89 ? 2.731 38.298 40.694 1.00 40.22 89 ASP A C 1
ATOM 672 O O . ASP A 1 89 ? 3.764 38.802 41.128 1.00 40.22 89 ASP A O 1
ATOM 676 N N . PHE A 1 90 ? 1.875 38.997 39.935 1.00 38.94 90 PHE A N 1
ATOM 677 C CA . PHE A 1 90 ? 1.747 40.453 40.050 1.00 38.94 90 PHE A CA 1
ATOM 678 C C . PHE A 1 90 ? 0.320 40.916 39.721 1.00 38.94 90 PHE A C 1
ATOM 680 O O . PHE A 1 90 ? -0.215 40.677 38.634 1.00 38.94 90 PHE A O 1
ATOM 687 N N . GLU A 1 91 ? -0.263 41.573 40.718 1.00 44.59 91 GLU A N 1
ATOM 688 C CA . GLU A 1 91 ? -1.570 42.209 40.799 1.00 44.59 91 G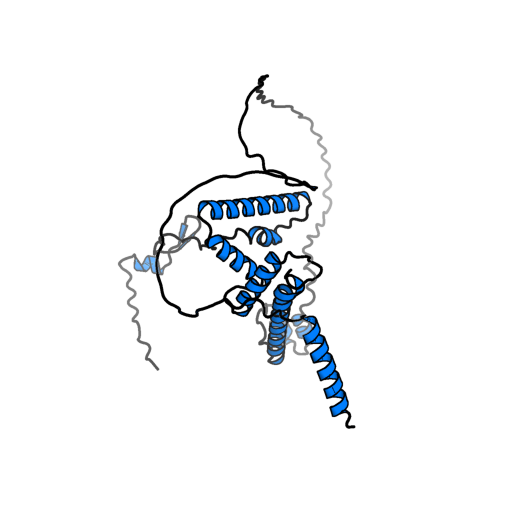LU A CA 1
ATOM 689 C C . GLU A 1 91 ? -1.730 43.400 39.836 1.00 44.59 91 GLU A C 1
ATOM 691 O O . GLU A 1 91 ? -0.788 44.140 39.561 1.00 44.59 91 GLU A O 1
ATOM 696 N N . HIS A 1 92 ? -2.969 43.663 39.411 1.00 43.00 92 HIS A N 1
ATOM 697 C CA . HIS A 1 92 ? -3.461 45.040 39.344 1.00 43.00 92 HIS A CA 1
ATOM 698 C C . HIS A 1 92 ? -4.985 45.055 39.494 1.00 43.00 92 HIS A C 1
ATOM 700 O O . HIS A 1 92 ? -5.741 44.769 38.563 1.00 43.00 92 HIS A O 1
ATOM 706 N N . THR A 1 93 ? -5.418 45.365 40.709 1.00 42.97 93 THR A N 1
ATOM 707 C CA . THR A 1 93 ? -6.726 45.937 41.019 1.00 42.97 93 THR A CA 1
ATOM 708 C C . THR A 1 93 ? -6.686 47.445 40.732 1.00 42.97 93 THR A C 1
ATOM 710 O O . THR A 1 93 ? -5.630 48.067 40.873 1.00 42.97 93 THR A O 1
ATOM 713 N N . ASP A 1 94 ? -7.786 48.007 40.220 1.00 39.25 94 ASP A N 1
ATOM 714 C CA . ASP A 1 94 ? -8.551 49.099 40.858 1.00 39.25 94 ASP A CA 1
ATOM 715 C C . ASP A 1 94 ? -9.440 49.898 39.878 1.00 39.25 94 ASP A C 1
ATOM 717 O O . ASP A 1 94 ? -9.096 50.159 38.725 1.00 39.25 94 ASP A O 1
ATOM 721 N N . ASP A 1 95 ? -10.592 50.277 40.440 1.00 46.81 95 ASP A N 1
ATOM 722 C CA . ASP A 1 95 ? -11.434 51.453 40.189 1.00 46.81 95 ASP A CA 1
ATOM 723 C C . ASP A 1 95 ? -12.469 51.488 39.048 1.00 46.81 95 ASP A C 1
ATOM 725 O O . ASP A 1 95 ? -12.288 52.010 37.949 1.00 46.81 95 ASP A O 1
ATOM 729 N N . GLU A 1 96 ? -13.651 50.969 39.399 1.00 41.81 96 GLU A N 1
ATOM 730 C CA . GLU A 1 96 ? -14.840 51.779 39.731 1.00 41.81 96 GLU A CA 1
ATOM 731 C C . GLU A 1 96 ? -15.048 53.110 38.970 1.00 41.81 96 GLU A C 1
ATOM 733 O O . GLU A 1 96 ? -14.543 54.167 39.340 1.00 41.81 96 GLU A O 1
ATOM 738 N N . PHE A 1 97 ? -15.944 53.086 37.974 1.00 46.00 97 PHE A N 1
ATOM 739 C CA . PHE A 1 97 ? -16.660 54.277 37.507 1.00 46.00 97 PHE A CA 1
ATOM 740 C C . PHE A 1 97 ? -18.158 53.974 37.366 1.00 46.00 97 PHE A C 1
ATOM 742 O O . PHE A 1 97 ? -18.591 53.220 36.491 1.00 46.00 97 PHE A O 1
ATOM 749 N N . THR A 1 98 ? -18.950 54.565 38.261 1.00 48.53 98 THR A N 1
ATOM 750 C CA . THR A 1 98 ? -20.415 54.563 38.268 1.00 48.53 98 THR A CA 1
ATOM 751 C C . THR A 1 98 ? -20.953 55.740 37.451 1.00 48.53 98 THR A C 1
ATOM 753 O O . THR A 1 98 ? -20.554 56.887 37.631 1.00 48.53 98 THR A O 1
ATOM 756 N N . GLY A 1 99 ? -21.899 55.459 36.554 1.00 46.41 99 GLY A N 1
ATOM 757 C CA . GLY A 1 99 ? -22.604 56.461 35.756 1.00 46.41 99 GLY A CA 1
ATOM 758 C C . GLY A 1 99 ? -24.030 56.011 35.467 1.00 46.41 99 GLY A C 1
ATOM 759 O O . GLY A 1 99 ? -24.317 55.448 34.414 1.00 46.41 99 GLY A O 1
ATOM 760 N N . GLU A 1 100 ? -24.921 56.235 36.430 1.00 49.66 100 GLU A N 1
ATOM 761 C CA . GLU A 1 100 ? -26.366 56.066 36.290 1.00 49.66 100 GLU A CA 1
ATOM 762 C C . GLU A 1 100 ? -26.923 57.195 35.405 1.00 49.66 100 GLU A C 1
ATOM 764 O O . GLU A 1 100 ? -26.823 58.376 35.734 1.00 49.66 100 GLU A O 1
ATOM 769 N N . THR A 1 101 ? -27.519 56.863 34.259 1.00 52.31 101 THR A N 1
ATOM 770 C CA . THR A 1 101 ? -28.412 57.781 33.537 1.00 52.31 101 THR A CA 1
ATOM 771 C C . THR A 1 101 ? -29.542 56.986 32.901 1.00 52.31 101 THR A C 1
ATOM 773 O O . THR A 1 101 ? -29.358 56.143 32.026 1.00 52.31 101 THR A O 1
ATOM 776 N N . THR A 1 102 ? -30.739 57.266 33.395 1.00 56.12 102 THR A N 1
ATOM 777 C CA . THR A 1 102 ? -32.022 56.688 33.022 1.00 56.12 102 THR A CA 1
ATOM 778 C C . THR A 1 102 ? -32.538 57.295 31.721 1.00 56.12 102 THR A C 1
ATOM 780 O O . THR A 1 102 ? -33.147 58.360 31.716 1.00 56.12 102 THR A O 1
ATOM 783 N N . GLN A 1 103 ? -32.367 56.577 30.609 1.00 62.16 103 GLN A N 1
ATOM 784 C CA . GLN A 1 103 ? -33.232 56.691 29.430 1.00 62.16 103 GLN A CA 1
ATOM 785 C C . GLN A 1 103 ? -33.411 55.297 28.817 1.00 62.16 103 GLN A C 1
ATOM 787 O O . GLN A 1 103 ? -32.505 54.761 28.183 1.00 62.16 103 GLN A O 1
ATOM 792 N N . SER A 1 104 ? -34.577 54.674 29.012 1.00 57.72 104 SER A N 1
ATOM 793 C CA . SER A 1 104 ? -34.912 53.419 28.333 1.00 57.72 104 SER A CA 1
ATOM 794 C C . SER A 1 104 ? -35.197 53.710 26.857 1.00 57.72 104 SER A C 1
ATOM 796 O O . SER A 1 104 ? -36.315 54.071 26.486 1.00 57.72 104 SER A O 1
ATOM 798 N N . ALA A 1 105 ? -34.176 53.591 26.012 1.00 65.94 105 ALA A N 1
ATOM 799 C CA . ALA A 1 105 ? -34.347 53.610 24.567 1.00 65.94 105 ALA A CA 1
ATOM 800 C C . ALA A 1 105 ? -35.158 52.378 24.126 1.00 65.94 105 ALA A C 1
ATOM 802 O O . ALA A 1 105 ? -34.913 51.261 24.585 1.00 65.94 105 ALA A O 1
ATOM 803 N N . ASN A 1 106 ? -36.116 52.565 23.217 1.00 66.00 106 ASN A N 1
ATOM 804 C CA . ASN A 1 106 ? -36.835 51.454 22.595 1.00 66.00 106 ASN A CA 1
ATOM 805 C C . ASN A 1 106 ? -35.881 50.671 21.683 1.00 66.00 106 ASN A C 1
ATOM 807 O O . ASN A 1 106 ? -35.670 51.036 20.527 1.00 66.00 106 ASN A O 1
ATOM 811 N N . VAL A 1 107 ? -35.310 49.582 22.196 1.00 74.94 107 VAL A N 1
ATOM 812 C CA . VAL A 1 107 ? -34.509 48.651 21.399 1.00 74.94 107 VAL A CA 1
ATOM 813 C C . VAL A 1 107 ? -35.459 47.726 20.639 1.00 74.94 107 VAL A C 1
ATOM 815 O O . VAL A 1 107 ? -35.978 46.753 21.184 1.00 74.94 107 VAL A O 1
ATOM 818 N N . VAL A 1 108 ? -35.690 48.016 19.359 1.00 76.81 108 VAL A N 1
ATOM 819 C CA . VAL A 1 108 ? -36.307 47.050 18.441 1.00 76.81 108 VAL A CA 1
ATOM 820 C C . VAL A 1 108 ? -35.225 46.062 18.013 1.00 76.81 108 VAL A C 1
ATOM 822 O O . VAL A 1 108 ? -34.464 46.309 17.079 1.00 76.81 108 VAL A O 1
ATOM 825 N N . VAL A 1 109 ? -35.141 44.937 18.723 1.00 73.06 109 VAL A N 1
ATOM 826 C CA . VAL A 1 109 ? -34.331 43.789 18.305 1.00 73.06 109 VAL A CA 1
ATOM 827 C C . VAL A 1 109 ? -35.107 43.043 17.224 1.00 73.06 109 VAL A C 1
ATOM 829 O O . VAL A 1 109 ? -36.010 42.260 17.521 1.00 73.06 109 VAL A O 1
ATOM 832 N N . PHE A 1 110 ? -34.761 43.256 15.955 1.00 66.19 110 PHE A N 1
ATOM 833 C CA . PHE A 1 110 ? -35.131 42.296 14.922 1.00 66.19 110 PHE A CA 1
ATOM 834 C C . PHE A 1 110 ? -34.307 41.033 15.166 1.00 66.19 110 PHE A C 1
ATOM 836 O O . PHE A 1 110 ? -33.141 40.958 14.789 1.00 66.19 110 PHE A O 1
ATOM 843 N N . SER A 1 111 ? -34.892 40.029 15.823 1.00 64.88 111 SER A N 1
ATOM 844 C CA . SER A 1 111 ? -34.329 38.687 15.753 1.00 64.88 111 SER A CA 1
ATOM 845 C C . SER A 1 111 ? -34.344 38.294 14.279 1.00 64.88 111 SER A C 1
ATOM 847 O O . SER A 1 111 ? -35.421 38.070 13.718 1.00 64.88 111 SER A O 1
ATOM 849 N N . GLU A 1 112 ? -33.178 38.232 13.642 1.00 56.72 112 GLU A N 1
ATOM 850 C CA . GLU A 1 112 ? -33.005 37.691 12.296 1.00 56.72 112 GLU A CA 1
ATOM 851 C C . GLU A 1 112 ? -33.256 36.172 12.290 1.00 56.72 112 GLU A C 1
ATOM 853 O O . GLU A 1 112 ? -32.445 35.377 11.832 1.00 56.72 112 GLU A O 1
ATOM 858 N N . ASN A 1 113 ? -34.444 35.738 12.706 1.00 60.44 113 ASN A N 1
ATOM 859 C CA . ASN A 1 113 ? -35.078 34.604 12.061 1.00 60.44 113 ASN A CA 1
ATOM 860 C C . ASN A 1 113 ? -35.700 35.128 10.770 1.00 60.44 113 ASN A C 1
ATOM 862 O O . ASN A 1 113 ? -36.914 35.113 10.586 1.00 60.44 113 ASN A O 1
ATOM 866 N N . ILE A 1 114 ? -34.840 35.595 9.861 1.00 56.59 114 ILE A N 1
ATOM 867 C CA . ILE A 1 114 ? -35.178 35.616 8.447 1.00 56.59 114 ILE A CA 1
ATOM 868 C C . ILE A 1 114 ? -35.481 34.146 8.146 1.00 56.59 114 ILE A C 1
ATOM 870 O O . ILE A 1 114 ? -34.556 33.327 8.240 1.00 56.59 114 ILE A O 1
ATOM 874 N N . PRO A 1 115 ? -36.730 33.739 7.838 1.00 60.00 115 PRO A N 1
ATOM 875 C CA . PRO A 1 115 ? -36.915 32.432 7.244 1.00 60.00 115 PRO A CA 1
ATOM 876 C C . PRO A 1 115 ? -36.054 32.484 5.990 1.00 60.00 115 PRO A C 1
ATOM 878 O O . PRO A 1 115 ? -36.322 33.291 5.096 1.00 60.00 115 PRO A O 1
ATOM 881 N N . LYS A 1 116 ? -34.942 31.729 5.991 1.00 59.00 116 LYS A N 1
ATOM 882 C CA . LYS A 1 116 ? -34.045 31.591 4.839 1.00 59.00 116 LYS A CA 1
ATOM 883 C C . LYS A 1 116 ? -34.958 31.546 3.635 1.00 59.00 116 LYS A C 1
ATOM 885 O O . LYS A 1 116 ? -35.824 30.674 3.646 1.00 59.00 116 LYS A O 1
ATOM 890 N N . LYS A 1 117 ? -34.834 32.493 2.690 1.00 57.25 117 LYS A N 1
ATOM 891 C CA . LYS A 1 117 ? -35.601 32.471 1.438 1.00 57.25 117 LYS A CA 1
ATOM 892 C C . LYS A 1 117 ? -35.481 31.047 0.918 1.00 57.25 117 LYS A C 1
ATOM 894 O O . LYS A 1 117 ? -34.419 30.654 0.435 1.00 57.25 117 LYS A O 1
ATOM 899 N N . THR A 1 118 ? -36.511 30.241 1.155 1.00 59.31 118 THR A N 1
ATOM 900 C CA . THR A 1 118 ? -36.545 28.867 0.705 1.00 59.31 118 THR A CA 1
ATOM 901 C C . THR A 1 118 ? -36.651 29.056 -0.779 1.00 59.31 118 THR A C 1
ATOM 903 O O . THR A 1 118 ? -37.680 29.530 -1.246 1.00 59.31 118 THR A O 1
ATOM 906 N N . LEU A 1 119 ? -35.544 28.838 -1.490 1.00 59.78 119 LEU A N 1
ATOM 907 C CA . LEU A 1 119 ? -35.545 28.729 -2.939 1.00 59.78 119 LEU A CA 1
ATOM 908 C C . LEU A 1 119 ? -36.758 27.874 -3.269 1.00 59.78 119 LEU A C 1
ATOM 910 O O . LEU A 1 119 ? -36.761 26.710 -2.868 1.00 59.78 119 LEU A O 1
ATOM 914 N N . ASP A 1 120 ? -37.799 28.490 -3.838 1.00 58.25 120 ASP A N 1
ATOM 915 C CA . ASP A 1 120 ? -39.128 27.892 -3.872 1.00 58.25 120 ASP A CA 1
ATOM 916 C C . ASP A 1 120 ? -38.990 26.463 -4.367 1.00 58.25 120 ASP A C 1
ATOM 918 O O . ASP A 1 120 ? -38.506 26.235 -5.489 1.00 58.25 120 ASP A O 1
ATOM 922 N N . ASP A 1 121 ? -39.325 25.505 -3.500 1.00 69.25 121 ASP A N 1
ATOM 923 C CA . ASP A 1 121 ? -39.094 24.108 -3.805 1.00 69.25 121 ASP A CA 1
ATOM 924 C C . ASP A 1 121 ? -39.810 23.837 -5.131 1.00 69.25 121 ASP A C 1
ATOM 926 O O . ASP A 1 121 ? -40.970 24.222 -5.323 1.00 69.25 121 ASP A O 1
ATOM 930 N N . LYS A 1 122 ? -39.116 23.252 -6.115 1.00 75.56 122 LYS A N 1
ATOM 931 C CA . LYS A 1 122 ? -39.672 23.080 -7.472 1.00 75.56 122 LYS A CA 1
ATOM 932 C C . LYS A 1 122 ? -41.016 22.343 -7.416 1.00 75.56 122 LYS A C 1
ATOM 934 O O . LYS A 1 122 ? -41.846 22.517 -8.309 1.00 75.56 122 LYS A O 1
ATOM 939 N N . ALA A 1 123 ? -41.230 21.540 -6.373 1.00 75.38 123 ALA A N 1
ATOM 940 C CA . ALA A 1 123 ? -42.503 20.917 -6.040 1.00 75.38 123 ALA A CA 1
ATOM 941 C C . ALA A 1 123 ? -43.597 21.932 -5.654 1.00 75.38 123 ALA A C 1
ATOM 943 O O . ALA A 1 123 ? -44.696 21.862 -6.204 1.00 75.38 123 ALA A O 1
ATOM 944 N N . GLN A 1 124 ? -43.297 22.903 -4.788 1.00 74.75 124 GLN A N 1
ATOM 945 C CA . GLN A 1 124 ? -44.218 23.970 -4.384 1.00 74.75 124 GLN A CA 1
ATOM 946 C C . GLN A 1 124 ? -44.589 24.873 -5.565 1.00 74.75 124 GLN A C 1
ATOM 948 O O . GLN A 1 124 ? -45.773 25.106 -5.803 1.00 74.75 124 GLN A O 1
ATOM 953 N N . ARG A 1 125 ? -43.616 25.270 -6.399 1.00 80.75 125 ARG A N 1
ATOM 954 C CA . ARG A 1 125 ? -43.894 26.023 -7.640 1.00 80.75 125 ARG A CA 1
ATOM 955 C C . ARG A 1 125 ? -44.797 25.258 -8.604 1.00 80.75 125 ARG A C 1
ATOM 957 O O . ARG A 1 125 ? -45.717 25.833 -9.175 1.00 80.75 125 ARG A O 1
ATOM 964 N N . LYS A 1 126 ? -44.570 23.953 -8.782 1.00 81.06 126 LYS A N 1
ATOM 965 C CA . LYS A 1 126 ? -45.416 23.109 -9.646 1.00 81.06 126 LYS A CA 1
ATOM 966 C C . LYS A 1 126 ? -46.814 22.892 -9.077 1.00 81.06 126 LYS A C 1
ATOM 968 O O . LYS A 1 126 ? -47.758 22.781 -9.853 1.00 81.06 126 LYS A O 1
ATOM 973 N N . ALA A 1 127 ? -46.955 22.808 -7.756 1.00 82.06 127 ALA A N 1
ATOM 974 C CA . ALA A 1 127 ? -48.258 22.721 -7.107 1.00 82.06 127 ALA A CA 1
ATOM 975 C C . ALA A 1 127 ? -49.044 24.026 -7.288 1.00 82.06 127 ALA A C 1
ATOM 977 O O . ALA A 1 127 ? -50.203 23.976 -7.698 1.00 82.06 127 ALA A O 1
ATOM 978 N N . PHE A 1 128 ? -48.382 25.169 -7.087 1.00 79.19 128 PHE A N 1
ATOM 979 C CA . PHE A 1 128 ? -48.965 26.503 -7.238 1.00 79.19 128 PHE A CA 1
ATOM 980 C C . PHE A 1 128 ? -49.336 26.846 -8.684 1.00 79.19 128 PHE A C 1
ATOM 982 O O . PHE A 1 128 ? -50.398 27.402 -8.928 1.00 79.19 128 PHE A O 1
ATOM 989 N N . MET A 1 129 ? -48.521 26.445 -9.664 1.00 82.31 129 MET A N 1
ATOM 990 C CA . MET A 1 129 ? -48.829 26.643 -11.088 1.00 82.31 129 MET A CA 1
ATOM 991 C C . MET A 1 129 ? -49.807 25.608 -11.662 1.00 82.31 129 MET A C 1
ATOM 993 O O . MET A 1 129 ? -50.153 25.676 -12.841 1.00 82.31 129 MET A O 1
ATOM 997 N N . SER A 1 130 ? -50.239 24.618 -10.879 1.00 84.56 130 SER A N 1
ATOM 998 C CA . SER A 1 130 ? -51.236 23.663 -11.354 1.00 84.56 130 SER A CA 1
ATOM 999 C C . SER A 1 130 ? -52.643 24.196 -11.099 1.00 84.56 130 SER A C 1
ATOM 1001 O O . SER A 1 130 ? -52.952 24.637 -9.998 1.00 84.56 130 SER A O 1
ATOM 1003 N N . SER A 1 131 ? -53.535 24.070 -12.080 1.00 79.81 131 SER A N 1
ATOM 1004 C CA . SER A 1 131 ? -54.944 24.495 -11.994 1.00 79.81 131 SER A CA 1
ATOM 1005 C C . SER A 1 131 ? -55.789 23.731 -10.956 1.00 79.81 131 SER A C 1
ATOM 1007 O O . SER A 1 131 ? -56.996 23.933 -10.862 1.00 79.81 131 SER A O 1
ATOM 1009 N N . LYS A 1 132 ? -55.177 22.834 -10.172 1.00 79.94 132 LYS A N 1
ATOM 1010 C CA . LYS A 1 132 ? -55.837 21.999 -9.164 1.00 79.94 132 LYS A CA 1
ATOM 1011 C C . LYS A 1 132 ? -55.400 22.434 -7.768 1.00 79.94 132 LYS A C 1
ATOM 1013 O O . LYS A 1 132 ? -54.374 21.984 -7.261 1.00 79.94 132 LYS A O 1
ATOM 1018 N N . VAL A 1 133 ? -56.236 23.251 -7.132 1.00 72.94 133 VAL A N 1
ATOM 1019 C CA . VAL A 1 133 ? -56.017 23.838 -5.795 1.00 72.94 133 VAL A CA 1
ATOM 1020 C C . VAL A 1 133 ? -55.808 22.773 -4.704 1.00 72.94 133 VAL A C 1
ATOM 1022 O O . VAL A 1 133 ? -55.092 23.007 -3.735 1.00 72.94 133 VAL A O 1
ATOM 1025 N N . SER A 1 134 ? -56.317 21.550 -4.896 1.00 73.12 134 SER A N 1
ATOM 1026 C CA . SER A 1 134 ? -56.111 20.420 -3.974 1.00 73.12 134 SER A CA 1
ATOM 1027 C C . SER A 1 134 ? -54.632 20.069 -3.741 1.00 73.12 134 SER A C 1
ATOM 1029 O O . SER A 1 134 ? -54.301 19.510 -2.701 1.00 73.12 134 SER A O 1
ATOM 1031 N N . LYS A 1 135 ? -53.729 20.410 -4.676 1.00 66.75 135 LYS A N 1
ATOM 1032 C CA . LYS A 1 135 ? -52.286 20.133 -4.546 1.00 66.75 135 LYS A CA 1
ATOM 1033 C C . LYS A 1 135 ? -51.549 21.091 -3.608 1.00 66.75 135 LYS A C 1
ATOM 1035 O O . LYS A 1 135 ? -50.472 20.737 -3.133 1.00 66.75 135 LYS A O 1
ATOM 1040 N N . LEU A 1 136 ? -52.113 22.269 -3.332 1.00 64.75 136 LEU A N 1
ATOM 1041 C CA . LEU A 1 136 ? -51.525 23.244 -2.408 1.00 64.75 136 LEU A CA 1
ATOM 1042 C C . LEU A 1 136 ? -51.631 22.777 -0.955 1.00 64.75 136 LEU A C 1
ATOM 1044 O O . LEU A 1 136 ? -50.679 22.918 -0.194 1.00 64.75 136 LEU A O 1
ATOM 1048 N N . VAL A 1 137 ? -52.749 22.142 -0.596 1.00 67.38 137 VAL A N 1
ATOM 1049 C CA . VAL A 1 137 ? -52.996 21.656 0.771 1.00 67.38 137 VAL A CA 1
ATOM 1050 C C . VAL A 1 137 ? -52.163 20.406 1.089 1.00 67.38 137 VAL A C 1
ATOM 1052 O O . VAL A 1 137 ? -51.752 20.206 2.225 1.00 67.38 137 VAL A O 1
ATOM 1055 N N . SER A 1 138 ? -51.835 19.588 0.083 1.00 60.75 138 SER A N 1
ATOM 1056 C CA . SER A 1 138 ? -51.020 18.375 0.254 1.00 60.75 138 SER A CA 1
ATOM 1057 C C . SER A 1 138 ? -49.498 18.603 0.212 1.00 60.75 138 SER A C 1
ATOM 1059 O O . SER A 1 138 ? -48.737 17.654 0.381 1.00 60.75 138 SER A O 1
ATOM 1061 N N . GLY A 1 139 ? -49.032 19.821 -0.089 1.00 56.66 139 GLY A N 1
ATOM 1062 C CA . GLY A 1 139 ? -47.638 20.094 -0.465 1.00 56.66 139 GLY A CA 1
ATOM 1063 C C . GLY A 1 139 ? -46.641 20.332 0.677 1.00 56.66 139 GLY A C 1
ATOM 1064 O O . GLY A 1 139 ? -45.474 20.583 0.390 1.00 56.66 139 GLY A O 1
ATOM 1065 N N . SER A 1 140 ? -47.054 20.286 1.947 1.00 52.09 140 SER A N 1
ATOM 1066 C CA . SER A 1 140 ? -46.222 20.756 3.070 1.00 52.09 140 SER A CA 1
ATOM 1067 C C . SER A 1 140 ? -45.612 19.671 3.968 1.00 52.09 140 SER A C 1
ATOM 1069 O O . SER A 1 140 ? -44.971 20.029 4.952 1.00 52.09 140 SER A O 1
ATOM 1071 N N . SER A 1 141 ? -45.748 18.367 3.678 1.00 47.97 141 SER A N 1
ATOM 1072 C CA . SER A 1 141 ? -45.344 17.349 4.672 1.00 47.97 141 SER A CA 1
ATOM 1073 C C . SER A 1 141 ? -44.599 16.105 4.192 1.00 47.97 141 SER A C 1
ATOM 1075 O O . SER A 1 141 ? -44.564 15.134 4.943 1.00 47.97 141 SER A O 1
ATOM 1077 N N . GLN A 1 142 ? -43.957 16.073 3.019 1.00 51.09 142 GLN A N 1
ATOM 1078 C CA . GLN A 1 142 ? -43.165 14.889 2.636 1.00 51.09 142 GLN A CA 1
ATOM 1079 C C . GLN A 1 142 ? -41.800 15.251 2.028 1.00 51.09 142 GLN A C 1
ATOM 1081 O O . GLN A 1 142 ? -41.742 15.662 0.869 1.00 51.09 142 GLN A O 1
ATOM 1086 N N . PRO A 1 143 ? -40.680 15.046 2.755 1.00 44.78 143 PRO A N 1
ATOM 1087 C CA . PRO A 1 143 ? -39.360 15.020 2.142 1.00 44.78 143 PRO A CA 1
ATOM 1088 C C . PRO A 1 143 ? -39.246 13.753 1.285 1.00 44.78 143 PRO A C 1
ATOM 1090 O O . PRO A 1 143 ? -39.050 12.648 1.790 1.00 44.78 143 PRO A O 1
ATOM 1093 N N . SER A 1 144 ? -39.395 13.893 -0.031 1.00 50.44 144 SER A N 1
ATOM 1094 C CA . SER A 1 144 ? -39.280 12.776 -0.966 1.00 50.44 144 SER A CA 1
ATOM 1095 C C . SER A 1 144 ? -37.819 12.325 -1.103 1.00 50.44 144 SER A C 1
ATOM 1097 O O . SER A 1 144 ? -37.094 12.782 -1.985 1.00 50.44 144 SER A O 1
ATOM 1099 N N . THR A 1 145 ? -37.385 11.390 -0.258 1.00 49.56 145 THR A N 1
ATOM 1100 C CA . THR A 1 145 ? -36.143 10.614 -0.442 1.00 49.56 145 THR A CA 1
ATOM 1101 C C . THR A 1 145 ? -36.371 9.325 -1.240 1.00 49.56 145 THR A C 1
ATOM 1103 O O . THR A 1 145 ? -35.583 8.383 -1.170 1.00 49.56 145 THR A O 1
ATOM 1106 N N . SER A 1 146 ? -37.426 9.260 -2.056 1.00 54.25 146 SER A N 1
ATOM 1107 C CA . SER A 1 146 ? -37.609 8.163 -3.004 1.00 54.25 146 SER A CA 1
ATOM 1108 C C . SER A 1 146 ? -36.725 8.400 -4.231 1.00 54.25 146 SER A C 1
ATOM 1110 O O . SER A 1 146 ? -37.069 9.195 -5.112 1.00 54.25 146 SER A O 1
ATOM 1112 N N . LYS A 1 147 ? -35.582 7.707 -4.303 1.00 58.88 147 LYS A N 1
ATOM 1113 C CA . LYS A 1 147 ? -34.832 7.559 -5.557 1.00 58.88 147 LYS A CA 1
ATOM 1114 C C . LYS A 1 147 ? -35.799 7.005 -6.605 1.00 58.88 147 LYS A C 1
ATOM 1116 O O . LYS A 1 147 ? -36.371 5.935 -6.401 1.00 58.88 147 LYS A O 1
ATOM 1121 N N . ARG A 1 148 ? -36.026 7.752 -7.687 1.00 69.62 148 ARG A N 1
ATOM 1122 C CA . ARG A 1 148 ? -36.800 7.250 -8.828 1.00 69.62 148 ARG A CA 1
ATOM 1123 C C . ARG A 1 148 ? -36.110 5.992 -9.378 1.00 69.62 148 ARG A C 1
ATOM 1125 O O . ARG A 1 148 ? -34.878 5.950 -9.349 1.00 69.62 148 ARG A O 1
ATOM 1132 N N . PRO A 1 149 ? -36.862 4.982 -9.851 1.00 65.94 149 PRO A N 1
ATOM 1133 C CA . PRO A 1 149 ? -36.263 3.890 -10.606 1.00 65.94 149 PRO A CA 1
ATOM 1134 C C . PRO A 1 149 ? -35.549 4.496 -11.817 1.00 65.94 149 PRO A C 1
ATOM 1136 O O . PRO A 1 149 ? -36.138 5.315 -12.528 1.00 65.94 149 PRO A O 1
ATOM 1139 N N . LYS A 1 150 ? -34.267 4.156 -11.982 1.00 68.19 150 LYS A N 1
ATOM 1140 C CA . LYS A 1 150 ? -33.463 4.619 -13.113 1.00 68.19 150 LYS A CA 1
ATOM 1141 C C . LYS A 1 150 ? -34.112 4.137 -14.401 1.00 68.19 150 LYS A C 1
ATOM 1143 O O . LYS A 1 150 ? -34.659 3.034 -14.455 1.00 68.19 150 LYS A O 1
ATOM 1148 N N . THR A 1 151 ? -34.105 4.979 -15.422 1.00 76.06 151 THR A N 1
ATOM 1149 C CA . THR A 1 151 ? -34.567 4.551 -16.744 1.00 76.06 151 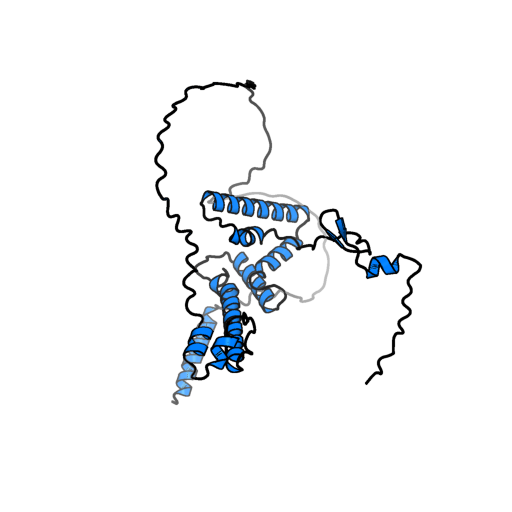THR A CA 1
ATOM 1150 C C . THR A 1 151 ? -33.575 3.533 -17.320 1.00 76.06 151 THR A C 1
ATOM 1152 O O . THR A 1 151 ? -32.389 3.586 -17.008 1.00 76.06 151 THR A O 1
ATOM 1155 N N . ALA A 1 152 ? -34.023 2.598 -18.168 1.00 77.94 152 ALA A N 1
ATOM 1156 C CA . ALA A 1 152 ? -33.130 1.596 -18.775 1.00 77.94 152 ALA A CA 1
ATOM 1157 C C . ALA A 1 152 ? -31.930 2.240 -19.505 1.00 77.94 152 ALA A C 1
ATOM 1159 O O . ALA A 1 152 ? -30.831 1.693 -19.511 1.00 77.94 152 ALA A O 1
ATOM 1160 N N . LYS A 1 153 ? -32.133 3.453 -20.034 1.00 79.00 153 LYS A N 1
ATOM 1161 C CA . LYS A 1 153 ? -31.093 4.281 -20.642 1.00 79.00 153 LYS A CA 1
ATOM 1162 C C . LYS A 1 153 ? -30.054 4.780 -19.626 1.00 79.00 153 LYS A C 1
ATOM 1164 O O . LYS A 1 153 ? -28.865 4.678 -19.888 1.00 79.00 153 LYS A O 1
ATOM 1169 N N . GLU A 1 154 ? -30.481 5.244 -18.451 1.00 79.06 154 GLU A N 1
ATOM 1170 C CA . GLU A 1 154 ? -29.567 5.627 -17.360 1.00 79.06 154 GLU A CA 1
ATOM 1171 C C . GLU A 1 154 ? -28.748 4.429 -16.853 1.00 79.06 154 GLU A C 1
ATOM 1173 O O . GLU A 1 154 ? -27.583 4.579 -16.499 1.00 79.06 154 GLU A O 1
ATOM 1178 N N . GLU A 1 155 ? -29.320 3.221 -16.844 1.00 80.56 155 GLU A N 1
ATOM 1179 C CA . GLU A 1 155 ? -28.580 2.013 -16.459 1.00 80.56 155 GLU A CA 1
ATOM 1180 C C . GLU A 1 155 ? -27.535 1.590 -17.501 1.00 80.56 155 GLU A C 1
ATOM 1182 O O . GLU A 1 155 ? -26.486 1.059 -17.137 1.00 80.56 155 GLU A O 1
ATOM 1187 N N . GLU A 1 156 ? -27.807 1.788 -18.791 1.00 84.75 156 GLU A N 1
ATOM 1188 C CA . GLU A 1 156 ? -26.825 1.573 -19.859 1.00 84.75 156 GLU A CA 1
ATOM 1189 C C . GLU A 1 156 ? -25.709 2.621 -19.810 1.00 84.75 156 GLU A C 1
ATOM 1191 O O . GLU A 1 156 ? -24.532 2.259 -19.863 1.00 84.75 156 GLU A O 1
ATOM 1196 N N . GLU A 1 157 ? -26.053 3.892 -19.603 1.00 87.19 157 GLU A N 1
ATOM 1197 C CA . GLU A 1 157 ? -25.084 4.974 -19.407 1.00 87.19 157 GLU A CA 1
ATOM 1198 C C . GLU A 1 157 ? -24.188 4.697 -18.187 1.00 87.19 157 GLU A C 1
ATOM 1200 O O . GLU A 1 157 ? -22.963 4.729 -18.305 1.00 87.19 157 GLU A O 1
ATOM 1205 N N . ASP A 1 158 ? -24.755 4.286 -17.050 1.00 84.94 158 ASP A N 1
ATOM 1206 C CA . ASP A 1 158 ? -23.985 3.896 -15.863 1.00 84.94 158 ASP A CA 1
ATOM 1207 C C . ASP A 1 158 ? -23.045 2.705 -16.125 1.00 84.94 158 ASP A C 1
ATOM 1209 O O . ASP A 1 158 ? -21.913 2.686 -15.633 1.00 84.94 158 ASP A O 1
ATOM 1213 N N . LYS A 1 159 ? -23.477 1.707 -16.913 1.00 85.69 159 LYS A N 1
ATOM 1214 C CA . LYS A 1 159 ? -22.629 0.563 -17.295 1.00 85.69 159 LYS A CA 1
ATOM 1215 C C . LYS A 1 159 ? -21.468 1.006 -18.180 1.00 85.69 159 LYS A C 1
ATOM 1217 O O . LYS A 1 159 ? -20.342 0.570 -17.945 1.00 85.69 159 LYS A O 1
ATOM 1222 N N . THR A 1 160 ? -21.719 1.861 -19.172 1.00 92.44 160 THR A N 1
ATOM 1223 C CA . THR A 1 160 ? -20.660 2.379 -20.056 1.00 92.44 160 THR A CA 1
ATOM 1224 C C . THR A 1 160 ? -19.675 3.265 -19.297 1.00 92.44 160 THR A C 1
ATOM 1226 O O . THR A 1 160 ? -18.468 3.101 -19.452 1.00 92.44 160 THR A O 1
ATOM 1229 N N . ASN A 1 161 ? -20.158 4.110 -18.386 1.00 93.88 161 ASN A N 1
ATOM 1230 C CA . ASN A 1 161 ? -19.310 4.937 -17.531 1.00 93.88 161 ASN A CA 1
ATOM 1231 C C . ASN A 1 161 ? -18.453 4.082 -16.594 1.00 93.88 161 ASN A C 1
ATOM 1233 O O . ASN A 1 161 ? -17.246 4.280 -16.522 1.00 93.88 161 ASN A O 1
ATOM 1237 N N . ALA A 1 162 ? -19.029 3.056 -15.962 1.00 93.06 162 ALA A N 1
ATOM 1238 C CA . ALA A 1 162 ? -18.266 2.129 -15.128 1.00 93.06 162 ALA A CA 1
ATOM 1239 C C . ALA A 1 162 ? -17.203 1.350 -15.926 1.00 93.06 162 ALA A C 1
ATOM 1241 O O . ALA A 1 162 ? -16.116 1.074 -15.413 1.00 93.06 162 ALA A O 1
ATOM 1242 N N . GLN A 1 163 ? -17.491 0.995 -17.182 1.00 94.06 163 GLN A N 1
ATOM 1243 C CA . GLN A 1 163 ? -16.506 0.380 -18.075 1.00 94.06 163 GLN A CA 1
ATOM 1244 C C . GLN A 1 163 ? -15.390 1.364 -18.438 1.00 94.06 163 GLN A C 1
ATOM 1246 O O . GLN A 1 163 ? -14.218 0.995 -18.365 1.00 94.06 163 GLN A O 1
ATOM 1251 N N . ASN A 1 164 ? -15.733 2.610 -18.764 1.00 95.31 164 ASN A N 1
ATOM 1252 C CA . ASN A 1 164 ? -14.771 3.667 -19.063 1.00 95.31 164 ASN A CA 1
ATOM 1253 C C . ASN A 1 164 ? -13.874 3.964 -17.859 1.00 95.31 164 ASN A C 1
ATOM 1255 O O . ASN A 1 164 ? -12.656 4.002 -18.011 1.00 95.31 164 ASN A O 1
ATOM 1259 N N . ASP A 1 165 ? -14.441 4.059 -16.657 1.00 94.94 165 ASP A N 1
ATOM 1260 C CA . ASP A 1 165 ? -13.692 4.229 -15.411 1.00 94.94 165 ASP A CA 1
ATOM 1261 C C . ASP A 1 165 ? -12.765 3.037 -15.147 1.00 94.94 165 ASP A C 1
ATOM 1263 O O . ASP A 1 165 ? -11.609 3.210 -14.756 1.00 94.94 165 ASP A O 1
ATOM 1267 N N . ALA A 1 166 ? -13.224 1.808 -15.406 1.00 91.00 166 ALA A N 1
ATOM 1268 C CA . ALA A 1 166 ? -12.388 0.618 -15.279 1.00 91.00 166 ALA A CA 1
ATOM 1269 C C . ALA A 1 166 ? -11.238 0.608 -16.299 1.00 91.00 166 ALA A C 1
ATOM 1271 O O . ALA A 1 166 ? -10.121 0.198 -15.966 1.00 91.00 166 ALA A O 1
ATOM 1272 N N . LEU A 1 167 ? -11.485 1.056 -17.533 1.00 91.25 167 LEU A N 1
ATOM 1273 C CA . LEU A 1 167 ? -10.454 1.221 -18.557 1.00 91.25 167 LEU A CA 1
ATOM 1274 C C . LEU A 1 167 ? -9.465 2.327 -18.185 1.00 91.25 167 LEU A C 1
ATOM 1276 O O . LEU A 1 167 ? -8.259 2.114 -18.297 1.00 91.25 167 LEU A O 1
ATOM 1280 N N . LEU A 1 168 ? -9.949 3.460 -17.677 1.00 92.69 168 LEU A N 1
ATOM 1281 C CA . LEU A 1 168 ? -9.125 4.560 -17.187 1.00 92.69 168 LEU A CA 1
ATOM 1282 C C . LEU A 1 168 ? -8.236 4.097 -16.033 1.00 92.69 168 LEU A C 1
ATOM 1284 O O . LEU A 1 168 ? -7.025 4.291 -16.071 1.00 92.69 168 LEU A O 1
ATOM 1288 N N . HIS A 1 169 ? -8.804 3.406 -15.047 1.00 87.75 169 HIS A N 1
ATOM 1289 C CA . HIS A 1 169 ? -8.060 2.857 -13.917 1.00 87.75 169 HIS A CA 1
ATOM 1290 C C . HIS A 1 169 ? -6.978 1.866 -14.379 1.00 87.75 169 HIS A C 1
ATOM 1292 O O . HIS A 1 169 ? -5.841 1.910 -13.905 1.00 87.75 169 HIS A O 1
ATOM 1298 N N . LYS A 1 170 ? -7.293 1.008 -15.362 1.00 86.31 170 LYS A N 1
ATOM 1299 C CA . LYS A 1 170 ? -6.304 0.147 -16.031 1.00 86.31 170 LYS A CA 1
ATOM 1300 C C . LYS A 1 170 ? -5.201 0.964 -16.693 1.00 86.31 170 LYS A C 1
ATOM 1302 O O . LYS A 1 170 ? -4.029 0.659 -16.498 1.00 86.31 170 LYS A O 1
ATOM 1307 N N . LEU A 1 171 ? -5.546 1.997 -17.450 1.00 87.88 171 LEU A N 1
ATOM 1308 C CA . LEU A 1 171 ? -4.591 2.829 -18.178 1.00 87.88 171 LEU A CA 1
ATOM 1309 C C . LEU A 1 171 ? -3.647 3.563 -17.219 1.00 87.88 171 LEU A C 1
ATOM 1311 O O . LEU A 1 171 ? -2.430 3.461 -17.370 1.00 87.88 171 LEU A O 1
ATOM 1315 N N . VAL A 1 172 ? -4.192 4.232 -16.206 1.00 88.75 172 VAL A N 1
ATOM 1316 C CA . VAL A 1 172 ? -3.429 4.996 -15.211 1.00 88.75 172 VAL A CA 1
ATOM 1317 C C . VAL A 1 172 ? -2.380 4.113 -14.537 1.00 88.75 172 VAL A C 1
ATOM 1319 O O . VAL A 1 172 ? -1.203 4.467 -14.510 1.00 88.75 172 VAL A O 1
ATOM 1322 N N . HIS A 1 173 ? -2.770 2.927 -14.067 1.00 80.44 173 HIS A N 1
ATOM 1323 C CA . HIS A 1 173 ? -1.854 2.050 -13.337 1.00 80.44 173 HIS A CA 1
ATOM 1324 C C . HIS A 1 173 ? -0.921 1.210 -14.222 1.00 80.44 173 HIS A C 1
ATOM 1326 O O . HIS A 1 173 ? 0.109 0.756 -13.728 1.00 80.44 173 HIS A O 1
ATOM 1332 N N . THR A 1 174 ? -1.236 0.998 -15.507 1.00 76.75 174 THR A N 1
ATOM 1333 C CA . THR A 1 174 ? -0.409 0.154 -16.398 1.00 76.75 174 THR A CA 1
ATOM 1334 C C . THR A 1 174 ? 0.450 0.924 -17.389 1.00 76.75 174 THR A C 1
ATOM 1336 O O . THR A 1 174 ? 1.512 0.423 -17.755 1.00 76.75 174 THR A O 1
ATOM 1339 N N . LYS A 1 175 ? -0.002 2.093 -17.856 1.00 74.56 175 LYS A N 1
ATOM 1340 C CA . LYS A 1 175 ? 0.680 2.880 -18.891 1.00 74.56 175 LYS A CA 1
ATOM 1341 C C . LYS A 1 175 ? 1.318 4.143 -18.328 1.00 74.56 175 LYS A C 1
ATOM 1343 O O . LYS A 1 175 ? 2.500 4.326 -18.543 1.00 74.56 175 LYS A O 1
ATOM 1348 N N . LEU A 1 176 ? 0.563 4.973 -17.603 1.00 69.50 176 LEU A N 1
ATOM 1349 C CA . LEU A 1 176 ? 1.024 6.320 -17.228 1.00 69.50 176 LEU A CA 1
ATOM 1350 C C . LEU A 1 176 ? 1.883 6.350 -15.966 1.00 69.50 176 LEU A C 1
ATOM 1352 O O . LEU A 1 176 ? 2.877 7.060 -15.911 1.00 69.50 176 LEU A O 1
ATOM 1356 N N . LEU A 1 177 ? 1.504 5.597 -14.934 1.00 68.00 177 LEU A N 1
ATOM 1357 C CA . LEU A 1 177 ? 2.214 5.607 -13.649 1.00 68.00 177 LEU A CA 1
ATOM 1358 C C . LEU A 1 177 ? 3.170 4.420 -13.487 1.00 68.00 177 LEU A C 1
ATOM 1360 O O . LEU A 1 177 ? 3.845 4.297 -12.466 1.00 68.00 177 LEU A O 1
ATOM 1364 N N . SER A 1 178 ? 3.228 3.523 -14.475 1.00 67.19 178 SER A N 1
ATOM 1365 C CA . SER A 1 178 ? 4.157 2.398 -14.451 1.00 67.19 178 SER A CA 1
ATOM 1366 C C . SER A 1 178 ? 5.468 2.798 -15.115 1.00 67.19 178 SER A C 1
ATOM 1368 O O . SER A 1 178 ? 5.547 2.912 -16.336 1.00 67.19 178 SER A O 1
ATOM 1370 N N . GLY A 1 179 ? 6.532 2.921 -14.321 1.00 65.94 179 GLY A N 1
ATOM 1371 C CA . GLY A 1 179 ? 7.865 3.288 -14.813 1.00 65.94 179 GLY A CA 1
ATOM 1372 C C . GLY A 1 179 ? 8.519 2.296 -15.786 1.00 65.94 179 GLY A C 1
ATOM 1373 O O . GLY A 1 179 ? 9.642 2.527 -16.202 1.00 65.94 179 GLY A O 1
ATOM 1374 N N . SER A 1 180 ? 7.862 1.188 -16.155 1.00 68.19 180 SER A N 1
ATOM 1375 C CA . SER A 1 180 ? 8.381 0.266 -17.182 1.00 68.19 180 SER A CA 1
ATOM 1376 C C . SER A 1 180 ? 8.120 0.715 -18.618 1.00 68.19 180 SER A C 1
ATOM 1378 O O . SER A 1 180 ? 8.843 0.282 -19.511 1.00 68.19 180 SER A O 1
ATOM 1380 N N . LEU A 1 181 ? 7.081 1.527 -18.843 1.00 65.31 181 LEU A 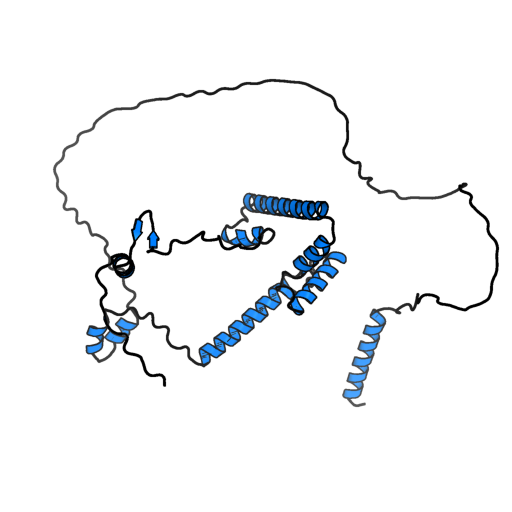N 1
ATOM 1381 C CA . LEU A 1 181 ? 6.626 1.920 -20.180 1.00 65.31 181 LEU A CA 1
ATOM 1382 C C . LEU A 1 181 ? 6.828 3.410 -20.471 1.00 65.31 181 LEU A C 1
ATOM 1384 O O . LEU A 1 181 ? 6.662 3.824 -21.613 1.00 65.31 181 LEU A O 1
ATOM 1388 N N . ASN A 1 182 ? 7.184 4.189 -19.451 1.00 73.06 182 ASN A N 1
ATOM 1389 C CA . ASN A 1 182 ? 7.554 5.586 -19.606 1.00 73.06 182 ASN A CA 1
ATOM 1390 C C . ASN A 1 182 ? 9.038 5.651 -19.995 1.00 73.06 182 ASN A C 1
ATOM 1392 O O . ASN A 1 182 ? 9.871 5.312 -19.152 1.00 73.06 182 ASN A O 1
ATOM 1396 N N . PRO A 1 183 ? 9.380 6.046 -21.235 1.00 71.88 183 PRO A N 1
ATOM 1397 C CA . PRO A 1 183 ? 10.772 6.164 -21.665 1.00 71.88 183 PRO A CA 1
ATOM 1398 C C . PRO A 1 183 ? 11.512 7.276 -20.911 1.00 71.88 183 PRO A C 1
ATOM 1400 O O . PRO A 1 183 ? 12.710 7.154 -20.710 1.00 71.88 183 PRO A O 1
ATOM 1403 N N . ASP A 1 184 ? 10.789 8.289 -20.422 1.00 78.12 184 ASP A N 1
ATOM 1404 C CA . ASP A 1 184 ? 11.343 9.421 -19.663 1.00 78.12 184 ASP A CA 1
ATOM 1405 C C . ASP A 1 184 ? 11.866 9.013 -18.276 1.00 78.12 184 ASP A C 1
ATOM 1407 O O . ASP A 1 184 ? 12.643 9.724 -17.643 1.00 78.12 184 ASP A O 1
ATOM 1411 N N . LEU A 1 185 ? 11.419 7.859 -17.774 1.00 76.31 185 LEU A N 1
ATOM 1412 C CA . LEU A 1 185 ? 11.979 7.240 -16.584 1.00 76.31 185 LEU A CA 1
ATOM 1413 C C . LEU A 1 185 ? 13.088 6.295 -17.053 1.00 76.31 185 LEU A C 1
ATOM 1415 O O . LEU A 1 185 ? 12.817 5.135 -17.372 1.00 76.31 185 LEU A O 1
ATOM 1419 N N . ASP A 1 186 ? 14.331 6.785 -17.070 1.00 78.38 186 ASP A N 1
ATOM 1420 C CA . ASP A 1 186 ? 15.558 6.024 -17.360 1.00 78.38 186 ASP A CA 1
ATOM 1421 C C . ASP A 1 186 ? 15.814 4.932 -16.304 1.00 78.38 186 ASP A C 1
ATOM 1423 O O . ASP A 1 186 ? 16.731 4.961 -15.482 1.00 78.38 186 ASP A O 1
ATOM 1427 N N . MET A 1 187 ? 14.936 3.933 -16.278 1.00 79.69 187 MET A N 1
ATOM 1428 C CA . MET A 1 187 ? 14.973 2.856 -15.309 1.00 79.69 187 MET A CA 1
ATOM 1429 C C . MET A 1 187 ? 16.064 1.861 -15.683 1.00 79.69 187 MET A C 1
ATOM 1431 O O . MET A 1 187 ? 16.157 1.403 -16.826 1.00 79.69 187 MET A O 1
ATOM 1435 N N . ASP A 1 188 ? 16.826 1.452 -14.673 1.00 88.88 188 ASP A N 1
ATOM 1436 C CA . ASP A 1 188 ? 17.787 0.362 -14.787 1.00 88.88 188 ASP A CA 1
ATOM 1437 C C . ASP A 1 188 ? 17.117 -0.934 -15.296 1.00 88.88 188 ASP A C 1
ATOM 1439 O O . ASP A 1 188 ? 15.966 -1.248 -14.963 1.00 88.88 188 ASP A O 1
ATOM 1443 N N . GLY A 1 189 ? 17.851 -1.722 -16.085 1.00 88.25 189 GLY A N 1
ATOM 1444 C CA . GLY A 1 189 ? 17.373 -2.957 -16.703 1.00 88.25 189 GLY A CA 1
ATOM 1445 C C . GLY A 1 189 ? 16.874 -3.991 -15.687 1.00 88.25 189 GLY A C 1
ATOM 1446 O O . GLY A 1 189 ? 15.925 -4.733 -15.964 1.00 88.25 189 GLY A O 1
ATOM 1447 N N . ALA A 1 190 ? 17.444 -4.038 -14.477 1.00 88.38 190 ALA A N 1
ATOM 1448 C CA . ALA A 1 190 ? 16.934 -4.907 -13.414 1.00 88.38 190 ALA A CA 1
ATOM 1449 C C . ALA A 1 190 ? 15.569 -4.434 -12.888 1.00 88.38 190 ALA A C 1
ATOM 1451 O O . ALA A 1 190 ? 14.673 -5.255 -12.672 1.00 88.38 190 ALA A O 1
ATOM 1452 N N . LYS A 1 191 ? 15.376 -3.119 -12.732 1.00 86.75 191 LYS A N 1
ATOM 1453 C CA . LYS A 1 191 ? 14.086 -2.537 -12.328 1.00 86.75 191 LYS A CA 1
ATOM 1454 C C . LYS A 1 191 ? 13.033 -2.731 -13.423 1.00 86.75 191 LYS A C 1
ATOM 1456 O O . LYS A 1 191 ? 11.928 -3.171 -13.114 1.00 86.75 191 LYS A O 1
ATOM 1461 N N . LYS A 1 192 ? 13.402 -2.527 -14.695 1.00 87.62 192 LYS A N 1
ATOM 1462 C CA . LYS A 1 192 ? 12.540 -2.785 -15.865 1.00 87.62 192 LYS A CA 1
ATOM 1463 C C . LYS A 1 192 ? 12.030 -4.228 -15.883 1.00 87.62 192 LYS A C 1
ATOM 1465 O O . LYS A 1 192 ? 10.824 -4.451 -15.962 1.00 87.62 192 LYS A O 1
ATOM 1470 N N . ARG A 1 193 ? 12.915 -5.217 -15.703 1.00 89.94 193 ARG A N 1
ATOM 1471 C CA . ARG A 1 193 ? 12.528 -6.642 -15.643 1.00 89.94 193 ARG A CA 1
ATOM 1472 C C . ARG A 1 193 ? 11.549 -6.950 -14.504 1.00 89.94 193 ARG A C 1
ATOM 1474 O O . ARG A 1 193 ? 10.571 -7.660 -14.728 1.00 89.94 193 ARG A O 1
ATOM 1481 N N . LYS A 1 194 ? 11.762 -6.395 -13.305 1.00 90.44 194 LYS A N 1
ATOM 1482 C CA . LYS A 1 194 ? 10.853 -6.591 -12.156 1.00 90.44 194 LYS A CA 1
ATOM 1483 C C . LYS A 1 194 ? 9.494 -5.931 -12.366 1.00 90.44 194 LYS A C 1
ATOM 1485 O O . LYS A 1 194 ? 8.473 -6.515 -12.007 1.00 90.44 194 LYS A O 1
ATOM 1490 N N . ALA A 1 195 ? 9.472 -4.754 -12.979 1.00 88.62 195 ALA A N 1
ATOM 1491 C CA . ALA A 1 195 ? 8.237 -4.068 -13.324 1.00 88.62 195 ALA A CA 1
ATOM 1492 C C . ALA A 1 195 ? 7.432 -4.844 -14.386 1.00 88.62 195 ALA A C 1
ATOM 1494 O O . ALA A 1 195 ? 6.229 -5.040 -14.211 1.00 88.62 195 ALA A O 1
ATOM 1495 N N . LEU A 1 196 ? 8.092 -5.384 -15.422 1.00 89.31 196 LEU A N 1
ATOM 1496 C CA . LEU A 1 196 ? 7.448 -6.259 -16.412 1.00 89.31 196 LEU A CA 1
ATOM 1497 C C . LEU A 1 196 ? 6.921 -7.555 -15.784 1.00 89.31 196 LEU A C 1
ATOM 1499 O O . LEU A 1 196 ? 5.772 -7.923 -16.020 1.00 89.31 196 LEU A O 1
ATOM 1503 N N . ALA A 1 197 ? 7.711 -8.217 -14.934 1.00 91.19 197 ALA A N 1
ATOM 1504 C CA . ALA A 1 197 ? 7.265 -9.404 -14.203 1.00 91.19 197 ALA A CA 1
ATOM 1505 C C . ALA A 1 197 ? 6.049 -9.100 -13.309 1.00 91.19 197 ALA A C 1
ATOM 1507 O O . ALA A 1 197 ? 5.085 -9.862 -13.283 1.00 91.19 197 ALA A O 1
ATOM 1508 N N . GLY A 1 198 ? 6.053 -7.949 -12.631 1.00 90.31 198 GLY A N 1
ATOM 1509 C CA . GLY A 1 198 ? 4.915 -7.472 -11.851 1.00 90.31 198 GLY A CA 1
ATOM 1510 C C . GLY A 1 198 ? 3.659 -7.289 -12.701 1.00 90.31 198 GLY A C 1
ATOM 1511 O O . GLY A 1 198 ? 2.578 -7.705 -12.295 1.00 90.31 198 GLY A O 1
ATOM 1512 N N . ARG A 1 199 ? 3.797 -6.750 -13.914 1.00 86.62 199 ARG A N 1
ATOM 1513 C CA . ARG A 1 199 ? 2.682 -6.598 -14.856 1.00 86.62 199 ARG A CA 1
ATOM 1514 C C . ARG A 1 199 ? 2.123 -7.939 -15.324 1.00 86.62 199 ARG A C 1
ATOM 1516 O O . ARG A 1 199 ? 0.909 -8.078 -15.428 1.00 86.62 199 ARG A O 1
ATOM 1523 N N . VAL A 1 200 ? 2.980 -8.928 -15.577 1.00 91.81 200 VAL A N 1
ATOM 1524 C CA . VAL A 1 200 ? 2.532 -10.291 -15.906 1.00 91.81 200 VAL A CA 1
ATOM 1525 C C . VAL A 1 200 ? 1.689 -10.864 -14.762 1.00 91.81 200 VAL A C 1
ATOM 1527 O O . VAL A 1 200 ? 0.621 -11.419 -15.014 1.00 91.81 200 VAL A O 1
ATOM 1530 N N . LEU A 1 201 ? 2.096 -10.650 -13.505 1.00 91.19 201 LEU A N 1
ATOM 1531 C CA . LEU A 1 201 ? 1.307 -11.063 -12.339 1.00 91.19 201 LEU A CA 1
ATOM 1532 C C . LEU A 1 201 ? -0.042 -10.332 -12.247 1.00 91.19 201 LEU A C 1
ATOM 1534 O O . LEU A 1 201 ? -1.063 -10.958 -11.966 1.00 91.19 201 LEU A O 1
ATOM 1538 N N . GLU A 1 202 ? -0.081 -9.032 -12.534 1.00 89.50 202 GLU A N 1
ATOM 1539 C CA . GLU A 1 202 ? -1.331 -8.258 -12.558 1.00 89.50 202 GLU A CA 1
ATOM 1540 C C . GLU A 1 202 ? -2.290 -8.726 -13.660 1.00 89.50 202 GLU A C 1
ATOM 1542 O O . GLU A 1 202 ? -3.483 -8.884 -13.405 1.00 89.50 202 GLU A O 1
ATOM 1547 N N . LEU A 1 203 ? -1.777 -8.998 -14.864 1.00 88.56 203 LEU A N 1
ATOM 1548 C CA . LEU A 1 203 ? -2.567 -9.528 -15.981 1.00 88.56 203 LEU A CA 1
ATOM 1549 C C . LEU A 1 203 ? -3.077 -10.946 -15.704 1.00 88.56 203 LEU A C 1
ATOM 1551 O O . LEU A 1 203 ? -4.197 -11.273 -16.087 1.00 88.56 203 LEU A O 1
ATOM 1555 N N . SER A 1 204 ? -2.287 -11.766 -15.004 1.00 91.00 204 SER A N 1
ATOM 1556 C CA . SER A 1 204 ? -2.696 -13.110 -14.575 1.00 91.00 204 SER A CA 1
ATOM 1557 C C . SER A 1 204 ? -3.723 -13.108 -13.433 1.00 91.00 204 SER A C 1
ATOM 1559 O O . SER A 1 204 ? -4.286 -14.150 -13.107 1.00 91.00 204 SER A O 1
ATOM 1561 N N . GLY A 1 205 ? -3.966 -11.953 -12.803 1.00 86.88 205 GLY A N 1
ATOM 1562 C CA . GLY A 1 205 ? -4.876 -11.813 -11.666 1.00 86.88 205 GLY A CA 1
ATOM 1563 C C . GLY A 1 205 ? -4.299 -12.261 -10.317 1.00 86.88 205 GLY A C 1
ATOM 1564 O O . GLY A 1 205 ? -5.010 -12.213 -9.314 1.00 86.88 205 GLY A O 1
ATOM 1565 N N . SER A 1 206 ? -3.023 -12.656 -10.246 1.00 87.50 206 SER A N 1
ATOM 1566 C CA . SER A 1 206 ? -2.371 -13.050 -8.988 1.00 87.50 206 SER A CA 1
ATOM 1567 C C . SER A 1 206 ? -2.018 -11.856 -8.090 1.00 87.50 206 SER A C 1
ATOM 1569 O O . SER A 1 206 ? -1.819 -12.021 -6.886 1.00 87.50 206 SER A O 1
ATOM 1571 N N . ALA A 1 207 ? -1.943 -10.648 -8.656 1.00 87.25 207 ALA A N 1
ATOM 1572 C CA . ALA A 1 207 ? -1.697 -9.404 -7.935 1.00 87.25 207 ALA A CA 1
ATOM 1573 C C . ALA A 1 207 ? -2.724 -8.326 -8.310 1.00 87.25 207 ALA A C 1
ATOM 1575 O O . ALA A 1 207 ? -3.260 -8.298 -9.416 1.00 87.25 207 ALA A O 1
ATOM 1576 N N . LYS A 1 208 ? -2.989 -7.403 -7.377 1.00 88.00 208 LYS A N 1
ATOM 1577 C CA . LYS A 1 208 ? -3.818 -6.222 -7.662 1.00 88.00 208 LYS A CA 1
ATOM 1578 C C . LYS A 1 208 ? -3.070 -5.290 -8.611 1.00 88.00 208 LYS A C 1
ATOM 1580 O O . LYS A 1 208 ? -1.863 -5.111 -8.463 1.00 88.00 208 LYS A O 1
ATOM 1585 N N . LEU A 1 209 ? -3.816 -4.652 -9.506 1.00 85.69 209 LEU A N 1
ATOM 1586 C CA . LEU A 1 209 ? -3.309 -3.658 -10.446 1.00 85.69 209 LEU A CA 1
ATOM 1587 C C . LEU A 1 209 ? -2.455 -2.589 -9.738 1.00 85.69 209 LEU A C 1
ATOM 1589 O O . LEU A 1 209 ? -2.852 -2.071 -8.691 1.00 85.69 209 LEU A O 1
ATOM 1593 N N . GLY A 1 210 ? -1.272 -2.300 -10.280 1.00 81.88 210 GLY A N 1
ATOM 1594 C CA . GLY A 1 210 ? -0.294 -1.375 -9.700 1.00 81.88 210 GLY A CA 1
ATOM 1595 C C . GLY A 1 210 ? 0.451 -1.889 -8.457 1.00 81.88 210 GLY A C 1
ATOM 1596 O O . GLY A 1 210 ? 1.252 -1.156 -7.877 1.00 81.88 210 GLY A O 1
ATOM 1597 N N . LYS A 1 211 ? 0.203 -3.125 -8.000 1.00 86.19 211 LYS A N 1
ATOM 1598 C CA . LYS A 1 211 ? 0.900 -3.751 -6.855 1.00 86.19 211 LYS A CA 1
ATOM 1599 C C . LYS A 1 211 ? 1.737 -4.968 -7.246 1.00 86.19 211 LYS A C 1
ATOM 1601 O O . LYS A 1 211 ? 2.411 -5.536 -6.386 1.00 86.19 211 LYS A O 1
ATOM 1606 N N . GLY A 1 212 ? 1.729 -5.358 -8.515 1.00 87.94 212 GLY A N 1
ATOM 1607 C CA . GLY A 1 212 ? 2.459 -6.501 -9.046 1.00 87.94 212 GLY A CA 1
ATOM 1608 C C . GLY A 1 212 ? 3.951 -6.398 -8.786 1.00 87.94 212 GLY A C 1
ATOM 1609 O O . GLY A 1 212 ? 4.538 -7.321 -8.232 1.00 87.94 212 GLY A O 1
ATOM 1610 N N . GLU A 1 213 ? 4.569 -5.252 -9.072 1.00 87.88 213 GLU A N 1
ATOM 1611 C CA . GLU A 1 213 ? 6.009 -5.075 -8.845 1.00 87.88 213 GLU A CA 1
ATOM 1612 C C . GLU A 1 213 ? 6.390 -5.233 -7.360 1.00 87.88 213 GLU A C 1
ATOM 1614 O O . GLU A 1 213 ? 7.387 -5.879 -7.030 1.00 87.88 213 GLU A O 1
ATOM 1619 N N . LYS A 1 214 ? 5.571 -4.694 -6.446 1.00 88.12 214 LYS A N 1
ATOM 1620 C CA . LYS A 1 214 ? 5.771 -4.868 -4.999 1.00 88.12 214 LYS A CA 1
ATOM 1621 C C . LYS A 1 214 ? 5.669 -6.341 -4.609 1.00 88.12 214 LYS A C 1
ATOM 1623 O O . LYS A 1 214 ? 6.536 -6.821 -3.890 1.00 88.12 214 LYS A O 1
ATOM 1628 N N . SER A 1 215 ? 4.695 -7.070 -5.157 1.00 90.38 215 SER A N 1
ATOM 1629 C CA . SER A 1 215 ? 4.549 -8.508 -4.901 1.00 90.38 215 SER A CA 1
ATOM 1630 C C . SER A 1 215 ? 5.750 -9.330 -5.394 1.00 90.38 215 SER A C 1
ATOM 1632 O O . SER A 1 215 ? 6.208 -10.218 -4.678 1.00 90.38 215 SER A O 1
ATOM 1634 N N . VAL A 1 216 ? 6.335 -8.986 -6.553 1.00 92.00 216 VAL A N 1
ATOM 1635 C CA . VAL A 1 216 ? 7.569 -9.623 -7.054 1.00 92.00 216 VAL A CA 1
ATOM 1636 C C . VAL A 1 216 ? 8.731 -9.356 -6.103 1.00 92.00 216 VAL A C 1
ATOM 1638 O O . VAL A 1 216 ? 9.417 -10.286 -5.685 1.00 92.00 216 VAL A O 1
ATOM 1641 N N . ARG A 1 217 ? 8.935 -8.093 -5.708 1.00 90.56 217 ARG A N 1
ATOM 1642 C CA . ARG A 1 217 ? 10.011 -7.721 -4.776 1.00 90.56 217 ARG A CA 1
ATOM 1643 C C . ARG A 1 217 ? 9.838 -8.364 -3.404 1.00 90.56 217 ARG A C 1
ATOM 1645 O O . ARG 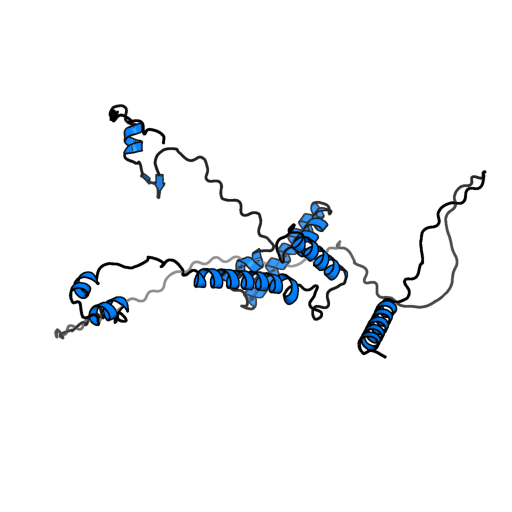A 1 217 ? 10.819 -8.778 -2.793 1.00 90.56 217 ARG A O 1
ATOM 1652 N N . GLU A 1 218 ? 8.609 -8.463 -2.911 1.00 90.81 218 GLU A N 1
ATOM 1653 C CA . GLU A 1 218 ? 8.302 -9.163 -1.666 1.00 90.81 218 GLU A CA 1
ATOM 1654 C C . GLU A 1 218 ? 8.636 -10.650 -1.777 1.00 90.81 218 GLU A C 1
ATOM 1656 O O . GLU A 1 218 ? 9.328 -11.168 -0.900 1.00 90.81 218 GLU A O 1
ATOM 1661 N N . ALA A 1 219 ? 8.237 -11.312 -2.868 1.00 92.12 219 ALA A N 1
ATOM 1662 C CA . ALA A 1 219 ? 8.559 -12.713 -3.126 1.00 92.12 219 ALA A CA 1
ATOM 1663 C C . ALA A 1 219 ? 10.078 -12.948 -3.208 1.00 92.12 219 ALA A C 1
ATOM 1665 O O . ALA A 1 219 ? 10.591 -13.873 -2.579 1.00 92.12 219 ALA A O 1
ATOM 1666 N N . GLU A 1 220 ? 10.829 -12.082 -3.890 1.00 91.69 220 GLU A N 1
ATOM 1667 C CA . GLU A 1 220 ? 12.298 -12.123 -3.888 1.00 91.69 220 GLU A CA 1
ATOM 1668 C C . GLU A 1 220 ? 12.867 -11.952 -2.474 1.00 91.69 220 GLU A C 1
ATOM 1670 O O . GLU A 1 220 ? 13.718 -12.730 -2.041 1.00 91.69 220 GLU A O 1
ATOM 1675 N N . ARG A 1 221 ? 12.343 -10.991 -1.704 1.00 90.69 221 ARG A N 1
ATOM 1676 C CA . ARG A 1 221 ? 12.760 -10.744 -0.318 1.00 90.69 221 ARG A CA 1
ATOM 1677 C C . ARG A 1 221 ? 12.446 -11.926 0.606 1.00 90.69 221 ARG A C 1
ATOM 1679 O O . ARG A 1 221 ? 13.166 -12.148 1.581 1.00 90.69 221 ARG A O 1
ATOM 1686 N N . THR A 1 222 ? 11.408 -12.715 0.314 1.00 91.00 222 THR A N 1
ATOM 1687 C CA . THR A 1 222 ? 11.107 -13.938 1.078 1.00 91.00 222 THR A CA 1
ATOM 1688 C C . THR A 1 222 ? 12.129 -15.060 0.888 1.00 91.00 222 THR A C 1
ATOM 1690 O O . THR A 1 222 ? 12.166 -15.974 1.709 1.00 91.00 222 THR A O 1
ATOM 1693 N N . LYS A 1 223 ? 13.002 -14.978 -0.123 1.00 93.88 223 LYS A N 1
ATOM 1694 C CA . LYS A 1 223 ? 14.106 -15.933 -0.307 1.00 93.88 223 LYS A CA 1
ATOM 1695 C C . LYS A 1 223 ? 15.300 -15.636 0.604 1.00 93.88 223 LYS A C 1
ATOM 1697 O O . LYS A 1 223 ? 16.072 -16.535 0.912 1.00 93.88 223 LYS A O 1
ATOM 1702 N N . ALA A 1 224 ? 15.446 -14.391 1.060 1.00 93.19 224 ALA A N 1
ATOM 1703 C CA . ALA A 1 224 ? 16.523 -13.993 1.963 1.00 93.19 224 ALA A CA 1
ATOM 1704 C C . ALA A 1 224 ? 16.292 -14.497 3.400 1.00 93.19 224 ALA A C 1
ATOM 1706 O O . ALA A 1 224 ? 15.150 -14.723 3.822 1.00 93.19 224 ALA A O 1
ATOM 1707 N N . SER A 1 225 ? 17.376 -14.610 4.176 1.00 96.12 225 SER A N 1
ATOM 1708 C CA . SER A 1 225 ? 17.323 -14.983 5.595 1.00 96.12 225 SER A CA 1
ATOM 1709 C C . SER A 1 225 ? 16.495 -13.986 6.417 1.00 96.12 225 SER A C 1
ATOM 1711 O O . SER A 1 225 ? 16.343 -12.816 6.052 1.00 96.12 225 SER A O 1
ATOM 1713 N N . LYS A 1 226 ? 15.947 -14.440 7.553 1.00 94.88 226 LYS A N 1
ATOM 1714 C CA . LYS A 1 226 ? 15.036 -13.636 8.387 1.00 94.88 226 LYS A CA 1
ATOM 1715 C C . LYS A 1 226 ? 15.655 -12.299 8.815 1.00 94.88 226 LYS A C 1
ATOM 1717 O O . LYS A 1 226 ? 15.017 -11.265 8.651 1.00 94.88 226 LYS A O 1
ATOM 1722 N N . ARG A 1 227 ? 16.912 -12.305 9.275 1.00 96.19 227 ARG A N 1
ATOM 1723 C CA . ARG A 1 227 ? 17.625 -11.092 9.718 1.00 96.19 227 ARG A CA 1
ATOM 1724 C C . ARG A 1 227 ? 17.785 -10.070 8.591 1.00 96.19 227 ARG A C 1
ATOM 1726 O O . ARG A 1 227 ? 17.532 -8.888 8.801 1.00 96.19 227 ARG A O 1
ATOM 1733 N N . VAL A 1 228 ? 18.156 -10.522 7.391 1.00 96.19 228 VAL A N 1
ATOM 1734 C CA . VAL A 1 228 ? 18.303 -9.645 6.216 1.00 96.19 228 VAL A CA 1
ATOM 1735 C C . VAL A 1 228 ? 16.945 -9.095 5.791 1.00 96.19 228 VAL A C 1
ATOM 1737 O O . VAL A 1 228 ? 16.805 -7.899 5.554 1.00 96.19 228 VAL A O 1
ATOM 1740 N N . ARG A 1 229 ? 15.918 -9.948 5.753 1.00 93.69 229 ARG A N 1
ATOM 1741 C CA . ARG A 1 229 ? 14.545 -9.545 5.433 1.00 93.69 229 ARG A CA 1
ATOM 1742 C C . ARG A 1 229 ? 14.040 -8.461 6.378 1.00 93.69 229 ARG A C 1
ATOM 1744 O O . ARG A 1 229 ? 13.528 -7.453 5.902 1.00 93.69 229 ARG A O 1
ATOM 1751 N N . GLU A 1 230 ? 14.198 -8.652 7.684 1.00 93.88 230 GLU A N 1
ATOM 1752 C CA . GLU A 1 230 ? 13.806 -7.670 8.699 1.00 93.88 230 GLU A CA 1
ATOM 1753 C C . GLU A 1 230 ? 14.617 -6.376 8.585 1.00 93.88 230 GLU A C 1
ATOM 1755 O O . GLU A 1 230 ? 14.037 -5.298 8.663 1.00 93.88 230 GLU A O 1
ATOM 1760 N N . GLY A 1 231 ? 15.926 -6.460 8.329 1.00 96.19 231 GLY A N 1
ATOM 1761 C CA . GLY A 1 231 ? 16.764 -5.284 8.083 1.00 96.19 231 GLY A CA 1
ATOM 1762 C C . GLY A 1 231 ? 16.296 -4.467 6.876 1.00 96.19 231 GLY A C 1
ATOM 1763 O O . GLY A 1 231 ? 16.169 -3.248 6.962 1.00 96.19 231 GLY A O 1
ATOM 1764 N N . LEU A 1 232 ? 15.953 -5.134 5.769 1.00 92.00 232 LEU A N 1
ATOM 1765 C CA . LEU A 1 232 ? 15.419 -4.481 4.571 1.00 92.00 232 LEU A CA 1
ATOM 1766 C C . LEU A 1 232 ? 14.041 -3.847 4.812 1.00 92.00 232 LEU A C 1
ATOM 1768 O O . LEU A 1 232 ? 13.785 -2.757 4.309 1.00 92.00 232 LEU A O 1
ATOM 1772 N N . VAL A 1 233 ? 13.159 -4.508 5.575 1.00 90.94 233 VAL A N 1
ATOM 1773 C CA . VAL A 1 233 ? 11.858 -3.940 5.980 1.00 90.94 233 VAL A CA 1
ATOM 1774 C C . VAL A 1 233 ? 12.073 -2.678 6.814 1.00 90.94 233 VAL A C 1
ATOM 1776 O O . VAL A 1 233 ? 11.553 -1.626 6.457 1.00 90.94 233 VAL A O 1
ATOM 1779 N N . LYS A 1 234 ? 12.895 -2.761 7.867 1.00 93.19 234 LYS A N 1
ATOM 1780 C CA . LYS A 1 234 ? 13.184 -1.636 8.766 1.00 93.19 234 LYS A CA 1
ATOM 1781 C C . LYS A 1 234 ? 13.798 -0.451 8.020 1.00 93.19 234 LYS A C 1
ATOM 1783 O O . LYS A 1 234 ? 13.358 0.676 8.216 1.00 93.19 234 LYS A O 1
ATOM 1788 N N . LYS A 1 235 ? 14.756 -0.698 7.118 1.00 94.88 235 LYS A N 1
ATOM 1789 C CA . LYS A 1 235 ? 15.367 0.359 6.293 1.00 94.88 235 LYS A CA 1
ATOM 1790 C C . LYS A 1 235 ? 14.344 1.016 5.365 1.00 94.88 235 LYS A C 1
ATOM 1792 O O . LYS A 1 235 ? 14.385 2.226 5.172 1.00 94.88 235 LYS A O 1
ATOM 1797 N N . GLN A 1 236 ? 13.417 0.242 4.800 1.00 90.31 236 GLN A N 1
ATOM 1798 C CA . GLN A 1 236 ? 12.345 0.806 3.983 1.00 90.31 236 GLN A CA 1
ATOM 1799 C C . GLN A 1 236 ? 11.399 1.672 4.822 1.00 90.31 236 GLN A C 1
A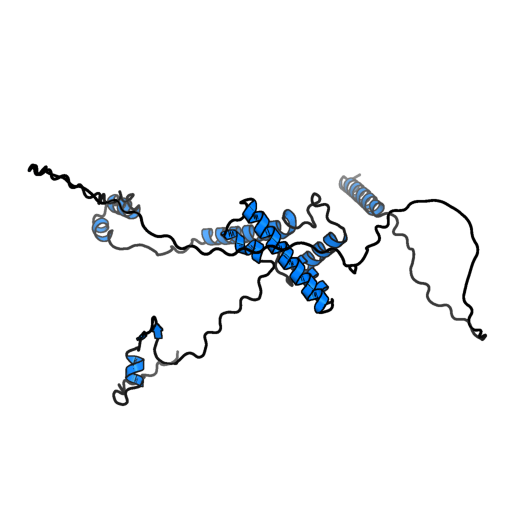TOM 1801 O O . GLN A 1 236 ? 11.057 2.768 4.400 1.00 90.31 236 GLN A O 1
ATOM 1806 N N . GLU A 1 237 ? 11.012 1.217 6.014 1.00 90.56 237 GLU A N 1
ATOM 1807 C CA . GLU A 1 237 ? 10.171 1.996 6.929 1.00 90.56 237 GLU A CA 1
ATOM 1808 C C . GLU A 1 237 ? 10.846 3.297 7.376 1.00 90.56 237 GLU A C 1
ATOM 1810 O O . GLU A 1 237 ? 10.179 4.323 7.446 1.00 90.56 237 GLU A O 1
ATOM 1815 N N . GLN A 1 238 ? 12.157 3.276 7.640 1.00 93.75 238 GLN A N 1
ATOM 1816 C CA . GLN A 1 238 ? 12.933 4.477 7.963 1.00 93.75 238 GLN A CA 1
ATOM 1817 C C . GLN A 1 238 ? 12.908 5.495 6.818 1.00 93.75 238 GLN A C 1
ATOM 1819 O O . GLN A 1 238 ? 12.568 6.648 7.059 1.00 93.75 238 GLN A O 1
ATOM 1824 N N . ARG A 1 239 ? 13.166 5.064 5.575 1.00 92.25 239 ARG A N 1
ATOM 1825 C CA . ARG A 1 239 ? 13.079 5.953 4.401 1.00 92.25 239 ARG A CA 1
ATOM 1826 C C . ARG A 1 239 ? 11.684 6.550 4.230 1.00 92.25 239 ARG A C 1
ATOM 1828 O O . ARG A 1 239 ? 11.559 7.738 3.988 1.00 92.25 239 ARG A O 1
ATOM 1835 N N . ASN A 1 240 ? 10.636 5.744 4.405 1.00 89.00 240 ASN A N 1
ATOM 1836 C CA . ASN A 1 240 ? 9.262 6.231 4.261 1.00 89.00 240 ASN A CA 1
ATOM 1837 C C . ASN A 1 240 ? 8.889 7.243 5.362 1.00 89.00 240 ASN A C 1
ATOM 1839 O O . ASN A 1 240 ? 8.062 8.121 5.133 1.00 89.00 240 ASN A O 1
ATOM 1843 N N . LYS A 1 241 ? 9.460 7.110 6.570 1.00 91.00 241 LYS A N 1
ATOM 1844 C CA . LYS A 1 241 ? 9.289 8.093 7.652 1.00 91.00 241 LYS A CA 1
ATOM 1845 C C . LYS A 1 241 ? 10.014 9.399 7.335 1.00 91.00 241 LYS A C 1
ATOM 1847 O O . LYS A 1 241 ? 9.398 10.446 7.484 1.00 91.00 241 LYS A O 1
ATOM 1852 N N . GLN A 1 242 ? 11.250 9.317 6.842 1.00 93.19 242 GLN A N 1
ATOM 1853 C CA . GLN A 1 242 ? 12.025 10.481 6.397 1.00 93.19 242 GLN A CA 1
ATOM 1854 C C . GLN A 1 242 ? 11.296 11.237 5.281 1.00 93.19 242 GLN A C 1
ATOM 1856 O O . GLN A 1 242 ? 11.057 12.425 5.420 1.00 93.19 242 GLN A O 1
ATOM 1861 N N . GLU A 1 243 ? 10.810 10.541 4.250 1.00 89.56 243 GLU A N 1
ATOM 1862 C CA . GLU A 1 243 ? 10.033 11.151 3.158 1.00 89.56 243 GLU A CA 1
ATOM 1863 C C . GLU A 1 243 ? 8.750 11.838 3.664 1.00 89.56 243 GLU A C 1
ATOM 1865 O O . GLU A 1 243 ? 8.347 12.890 3.172 1.00 89.56 243 GLU A O 1
ATOM 1870 N N . LEU A 1 244 ? 8.096 11.261 4.676 1.00 89.69 244 LEU A N 1
ATOM 1871 C CA . LEU A 1 244 ? 6.912 11.851 5.296 1.00 89.69 244 LEU A CA 1
ATOM 1872 C C . LEU A 1 244 ? 7.271 13.112 6.097 1.00 89.69 244 LEU A C 1
ATOM 1874 O O . LEU A 1 244 ? 6.533 14.095 6.043 1.00 89.69 244 LEU A O 1
ATOM 1878 N N . GLU A 1 245 ? 8.374 13.095 6.841 1.00 91.88 245 GLU A N 1
ATOM 1879 C CA . GLU A 1 245 ? 8.892 14.254 7.578 1.00 91.88 245 GLU A CA 1
ATOM 1880 C C . GLU A 1 245 ? 9.341 15.368 6.628 1.00 91.88 245 GLU A C 1
ATOM 1882 O O . GLU A 1 245 ? 8.931 16.509 6.806 1.00 91.88 245 GLU A O 1
ATOM 1887 N N . GLU A 1 246 ? 10.061 15.041 5.556 1.00 92.50 246 GLU A N 1
ATOM 1888 C CA . GLU A 1 246 ? 10.421 15.976 4.488 1.00 92.50 246 GLU A CA 1
ATOM 1889 C C . GLU A 1 246 ? 9.174 16.581 3.836 1.00 92.50 246 GLU A C 1
ATOM 1891 O O . GLU A 1 246 ? 9.066 17.799 3.718 1.00 92.50 246 GLU A O 1
ATOM 1896 N N . ALA A 1 247 ? 8.174 15.764 3.488 1.00 90.75 247 ALA A N 1
ATOM 1897 C CA . ALA A 1 247 ? 6.919 16.258 2.926 1.00 90.75 247 ALA A CA 1
ATOM 1898 C C . ALA A 1 247 ? 6.148 17.165 3.901 1.00 90.75 247 ALA A C 1
ATOM 1900 O O . ALA A 1 247 ? 5.476 18.099 3.462 1.00 90.75 247 ALA A O 1
ATOM 1901 N N . LYS A 1 248 ? 6.232 16.913 5.214 1.00 92.69 248 LYS A N 1
ATOM 1902 C CA . LYS A 1 248 ? 5.672 17.807 6.240 1.00 92.69 248 LYS A CA 1
ATOM 1903 C C . LYS A 1 248 ? 6.441 19.119 6.321 1.00 92.69 248 LYS A C 1
ATOM 1905 O O . LYS A 1 248 ? 5.807 20.167 6.323 1.00 92.69 248 LYS A O 1
ATOM 1910 N N . ASN A 1 249 ? 7.770 19.058 6.347 1.00 94.00 249 ASN A N 1
ATOM 1911 C CA . ASN A 1 249 ? 8.639 20.231 6.430 1.00 94.00 249 ASN A CA 1
ATOM 1912 C C . ASN A 1 249 ? 8.479 21.133 5.199 1.00 94.00 249 ASN A C 1
ATOM 1914 O O . ASN A 1 249 ? 8.451 22.351 5.322 1.00 94.00 249 ASN A O 1
ATOM 1918 N N . LEU A 1 250 ? 8.301 20.530 4.021 1.00 92.94 250 LEU A N 1
ATOM 1919 C CA . LEU A 1 250 ? 8.046 21.227 2.759 1.00 92.94 250 LEU A CA 1
ATOM 1920 C C . LEU A 1 250 ? 6.589 21.699 2.600 1.00 92.94 250 LEU A C 1
ATOM 1922 O O . LEU A 1 250 ? 6.271 22.354 1.614 1.00 92.94 250 LEU A O 1
ATOM 1926 N N . GLY A 1 251 ? 5.681 21.340 3.515 1.00 90.31 251 GLY A N 1
ATOM 1927 C CA . GLY A 1 251 ? 4.257 21.686 3.422 1.00 90.31 251 GLY A CA 1
ATOM 1928 C C . GLY A 1 251 ? 3.462 20.913 2.357 1.00 90.31 251 GLY A C 1
ATOM 1929 O O . GLY A 1 251 ? 2.273 21.159 2.179 1.00 90.31 251 GLY A O 1
ATOM 1930 N N . ASN A 1 252 ? 4.074 19.933 1.684 1.00 88.56 252 ASN A N 1
ATOM 1931 C CA . ASN A 1 252 ? 3.428 19.083 0.673 1.00 88.56 252 ASN A CA 1
ATOM 1932 C C . ASN A 1 252 ? 2.559 17.966 1.283 1.00 88.56 252 ASN A C 1
ATOM 1934 O O . ASN A 1 252 ? 1.850 17.246 0.574 1.00 88.56 252 ASN A O 1
ATOM 1938 N N . TYR A 1 253 ? 2.611 17.786 2.601 1.00 90.88 253 TYR A N 1
ATOM 1939 C CA . TYR A 1 253 ? 1.823 16.782 3.300 1.00 90.88 253 TYR A CA 1
ATOM 1940 C C . TYR A 1 253 ? 0.372 17.235 3.518 1.00 90.88 253 TYR A C 1
ATOM 1942 O O . TYR A 1 253 ? 0.102 18.207 4.220 1.00 90.88 253 TYR A O 1
ATOM 1950 N N . HIS A 1 254 ? -0.581 16.444 3.017 1.00 86.06 254 HIS A N 1
ATOM 1951 C CA . HIS A 1 254 ? -2.005 16.612 3.311 1.00 86.06 254 HIS A CA 1
ATOM 1952 C C . HIS A 1 254 ? -2.556 15.398 4.085 1.00 86.06 254 HIS A C 1
ATOM 1954 O O . HIS A 1 254 ? -2.328 14.255 3.672 1.00 86.06 254 HIS A O 1
ATOM 1960 N N . PRO A 1 255 ? -3.346 15.576 5.165 1.00 86.00 255 PRO A N 1
ATOM 1961 C CA . PRO A 1 255 ? -3.822 14.471 6.009 1.00 86.00 255 PRO A CA 1
ATOM 1962 C C . PRO A 1 255 ? -4.658 13.422 5.257 1.00 86.00 255 PRO A C 1
ATOM 1964 O O . PRO A 1 255 ? -4.627 12.242 5.609 1.00 86.00 255 PRO A O 1
ATOM 1967 N N . MET A 1 256 ? -5.359 13.802 4.181 1.00 84.50 256 MET A N 1
ATOM 1968 C CA . MET A 1 256 ? -6.089 12.840 3.334 1.00 84.50 256 MET A CA 1
ATOM 1969 C C . MET A 1 256 ? -5.161 11.882 2.568 1.00 84.50 256 MET A C 1
ATOM 1971 O O . MET A 1 256 ? -5.574 10.776 2.218 1.00 84.50 256 MET A O 1
ATOM 1975 N N . LEU A 1 257 ? -3.902 12.270 2.353 1.00 77.56 257 LEU A N 1
ATOM 1976 C CA . LEU A 1 257 ? -2.882 11.474 1.669 1.00 77.56 257 LEU A CA 1
ATOM 1977 C C . LEU A 1 257 ? -2.093 10.576 2.627 1.00 77.56 257 LEU A C 1
ATOM 1979 O O . LEU A 1 257 ? -1.261 9.798 2.168 1.00 77.56 257 LEU A O 1
ATOM 1983 N N . LYS A 1 258 ? -2.394 10.589 3.936 1.00 83.00 258 LYS A N 1
ATOM 1984 C CA . LYS A 1 258 ? -1.753 9.716 4.938 1.00 83.00 258 LYS A CA 1
ATOM 1985 C C . LYS A 1 258 ? -1.689 8.255 4.482 1.00 83.00 258 LYS A C 1
ATOM 1987 O O . LYS A 1 258 ? -0.663 7.600 4.629 1.00 83.00 258 LYS A O 1
ATOM 1992 N N . LYS A 1 259 ? -2.762 7.759 3.856 1.00 80.25 259 LYS A N 1
ATOM 1993 C CA . LYS A 1 259 ? -2.836 6.383 3.341 1.00 80.25 259 LYS A CA 1
ATOM 1994 C C . LYS A 1 259 ? -1.832 6.090 2.226 1.00 80.25 259 LYS A C 1
ATOM 1996 O O . LYS A 1 259 ? -1.483 4.930 2.063 1.00 80.25 259 LYS A O 1
ATOM 2001 N N . MET A 1 260 ? -1.401 7.083 1.449 1.00 77.00 260 MET A N 1
ATOM 2002 C CA . MET A 1 260 ? -0.403 6.899 0.387 1.00 77.00 260 MET A CA 1
ATOM 2003 C C . MET A 1 260 ? 0.994 6.708 0.969 1.00 77.00 260 MET A C 1
ATOM 2005 O O . MET A 1 260 ? 1.687 5.778 0.563 1.00 77.00 260 MET A O 1
ATOM 2009 N N . TYR A 1 261 ? 1.341 7.479 2.001 1.00 74.75 261 TYR A N 1
ATOM 2010 C CA . TYR A 1 261 ? 2.594 7.310 2.741 1.00 74.75 261 TYR A CA 1
ATOM 2011 C C . TYR A 1 261 ? 2.599 6.018 3.589 1.00 74.75 261 TYR A C 1
ATOM 2013 O O . TYR A 1 261 ? 3.597 5.299 3.650 1.00 74.75 261 TYR A O 1
ATOM 2021 N N . GLU A 1 262 ? 1.452 5.648 4.171 1.00 68.88 262 GLU A N 1
ATOM 2022 C CA . GLU A 1 262 ? 1.284 4.453 5.020 1.00 68.88 262 GLU A CA 1
ATOM 2023 C C . GLU A 1 262 ? 1.021 3.152 4.226 1.00 68.88 262 GLU A C 1
ATOM 2025 O O . GLU A 1 262 ? 1.133 2.049 4.758 1.00 68.88 262 GLU A O 1
ATOM 2030 N N . ALA A 1 263 ? 0.720 3.227 2.921 1.00 60.28 263 ALA A N 1
ATOM 2031 C CA . ALA A 1 263 ? 0.469 2.049 2.072 1.00 60.28 263 ALA A CA 1
ATOM 2032 C C . ALA A 1 263 ? 1.676 1.101 1.953 1.00 60.28 263 ALA A C 1
ATOM 2034 O O . ALA A 1 263 ? 1.543 -0.017 1.453 1.00 60.28 263 ALA A O 1
ATOM 2035 N N . SER A 1 264 ? 2.854 1.552 2.375 1.00 57.53 264 SER A N 1
ATOM 2036 C CA . SER A 1 264 ? 4.085 0.772 2.453 1.00 57.53 264 SER A CA 1
ATOM 2037 C C . SER A 1 264 ? 4.191 -0.082 3.725 1.00 57.53 264 SER A C 1
ATOM 2039 O O . SER A 1 264 ? 4.882 -1.098 3.712 1.00 57.53 264 SER A O 1
ATOM 2041 N N . SER A 1 265 ? 3.497 0.306 4.798 1.00 57.16 265 SER A N 1
ATOM 2042 C CA . SER A 1 265 ? 3.556 -0.318 6.124 1.00 57.16 265 SER A CA 1
ATOM 2043 C C . SER A 1 265 ? 2.231 -0.947 6.555 1.00 57.16 265 SER A C 1
ATOM 2045 O O . SER A 1 265 ? 2.156 -1.523 7.641 1.00 57.16 265 SER A O 1
ATOM 2047 N N . SER A 1 266 ? 1.174 -0.860 5.732 1.00 57.66 266 SER A N 1
ATOM 2048 C CA . SER A 1 266 ? -0.150 -1.344 6.124 1.00 57.66 266 SER A CA 1
ATOM 2049 C C . SER A 1 266 ? -0.143 -2.865 6.320 1.00 57.66 266 SER A C 1
ATOM 2051 O O . SER A 1 266 ? -0.273 -3.645 5.371 1.00 57.66 266 SER A O 1
ATOM 2053 N N . GLY A 1 267 ? -0.005 -3.288 7.574 1.00 62.75 267 GLY A N 1
ATOM 2054 C CA . GLY A 1 267 ? -0.248 -4.657 7.998 1.00 62.75 267 GLY A CA 1
ATOM 2055 C C . GLY A 1 267 ? -1.703 -5.071 7.744 1.00 62.75 267 GLY A C 1
ATOM 2056 O O . GLY A 1 267 ? -2.558 -4.237 7.425 1.00 62.75 267 GLY A O 1
ATOM 2057 N N . PRO A 1 268 ? -2.026 -6.369 7.880 1.00 63.56 268 PRO A N 1
ATOM 2058 C CA . PRO A 1 268 ? -3.391 -6.837 7.701 1.00 63.56 268 PRO A CA 1
ATOM 2059 C C . PRO A 1 268 ? -4.313 -6.082 8.661 1.00 63.56 268 PRO A C 1
ATOM 2061 O O . PRO A 1 268 ? -4.086 -6.093 9.872 1.00 63.56 268 PRO A O 1
ATOM 2064 N N . SER A 1 269 ? -5.363 -5.446 8.129 1.00 70.69 269 SER A N 1
ATOM 2065 C CA . SER A 1 269 ? -6.400 -4.783 8.921 1.00 70.69 269 SER A CA 1
ATOM 2066 C C . SER A 1 269 ? -7.176 -5.836 9.718 1.00 70.69 269 SER A C 1
ATOM 2068 O O . SER A 1 269 ? -8.249 -6.298 9.315 1.00 70.69 269 SER A O 1
ATOM 2070 N N . ARG A 1 270 ? -6.603 -6.296 10.830 1.00 81.50 270 ARG A N 1
ATOM 2071 C CA . ARG A 1 270 ? -7.262 -7.245 11.719 1.00 81.50 270 ARG A CA 1
ATOM 2072 C C 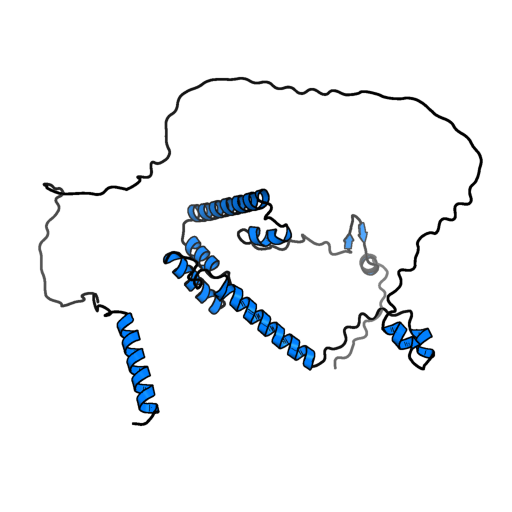. ARG A 1 270 ? -8.405 -6.508 12.392 1.00 81.50 270 ARG A C 1
ATOM 2074 O O . ARG A 1 270 ? -8.205 -5.514 13.087 1.00 81.50 270 ARG A O 1
ATOM 2081 N N . LYS A 1 271 ? -9.626 -6.991 12.166 1.00 87.62 271 LYS A N 1
ATOM 2082 C CA . LYS A 1 271 ? -10.794 -6.509 12.904 1.00 87.62 271 LYS A CA 1
ATOM 2083 C C . LYS A 1 271 ? -10.527 -6.758 14.386 1.00 87.62 271 LYS A C 1
ATOM 2085 O O . LYS A 1 271 ? -10.178 -7.879 14.754 1.00 87.62 271 LYS A O 1
ATOM 2090 N N . ARG A 1 272 ? -10.690 -5.725 15.219 1.00 89.00 272 ARG A N 1
ATOM 2091 C CA . ARG A 1 272 ? -10.584 -5.858 16.676 1.00 89.00 272 ARG A CA 1
ATOM 2092 C C . ARG A 1 272 ? -11.482 -7.007 17.119 1.00 89.00 272 ARG A C 1
ATOM 2094 O O . ARG A 1 272 ? -12.685 -6.983 16.840 1.00 89.00 272 ARG A O 1
ATOM 2101 N N . GLN A 1 273 ? -10.902 -7.997 17.791 1.00 89.25 273 GLN A N 1
ATOM 2102 C CA . GLN A 1 273 ? -11.686 -9.059 18.398 1.00 89.25 273 GLN A CA 1
ATOM 2103 C C . GLN A 1 273 ? -12.578 -8.413 19.459 1.00 89.25 273 GLN A C 1
ATOM 2105 O O . GLN A 1 273 ? -12.107 -7.802 20.415 1.00 89.25 273 GLN A O 1
ATOM 2110 N N . LYS A 1 274 ? -13.890 -8.458 19.226 1.00 86.75 274 LYS A N 1
ATOM 2111 C CA . LYS A 1 274 ? -14.875 -8.131 20.254 1.00 86.75 274 LYS A CA 1
ATOM 2112 C C . LYS A 1 274 ? -14.827 -9.341 21.182 1.00 86.75 274 LYS A C 1
ATOM 2114 O O . LYS A 1 274 ? -15.116 -10.428 20.693 1.00 86.75 274 LYS A O 1
ATOM 2119 N N . GLY A 1 275 ? -14.349 -9.164 22.416 1.00 86.88 275 GLY A N 1
ATOM 2120 C CA . GLY A 1 275 ? -14.180 -10.245 23.393 1.00 86.88 275 GLY A CA 1
ATOM 2121 C C . GLY A 1 275 ? -15.479 -11.007 23.681 1.00 86.88 275 GLY A C 1
ATOM 2122 O O . GLY A 1 275 ? -16.479 -10.851 22.976 1.00 86.88 275 GLY A O 1
ATOM 2123 N N . LEU A 1 276 ? -15.480 -11.833 24.726 1.00 85.38 276 LEU A N 1
ATOM 2124 C CA . LEU A 1 276 ? -16.653 -12.630 25.076 1.00 85.38 276 LEU A CA 1
ATOM 2125 C C . LEU A 1 276 ? -17.864 -11.712 25.307 1.00 85.38 276 LEU A C 1
ATOM 2127 O O . LEU A 1 276 ? -17.847 -10.838 26.172 1.00 85.38 276 LEU A O 1
ATOM 2131 N N . LYS A 1 277 ? -18.896 -11.858 24.474 1.00 85.75 277 LYS A N 1
ATOM 2132 C CA . LYS A 1 277 ? -20.128 -11.082 24.609 1.00 85.75 277 LYS A CA 1
ATOM 2133 C C . LYS A 1 277 ? -21.020 -11.763 25.639 1.00 85.75 277 LYS A C 1
ATOM 2135 O O . LYS A 1 277 ? -21.253 -12.963 25.538 1.00 85.75 277 LYS A O 1
ATOM 2140 N N . LEU A 1 278 ? -21.546 -10.987 26.580 1.00 81.50 278 LEU A N 1
ATOM 2141 C CA . LEU A 1 278 ? -22.628 -11.431 27.455 1.00 81.50 278 LEU A CA 1
ATOM 2142 C C . LEU A 1 278 ? -23.924 -11.516 26.632 1.00 81.50 278 LEU A C 1
ATOM 2144 O O . LEU A 1 278 ? -24.176 -10.666 25.779 1.00 81.50 278 LEU A O 1
ATOM 2148 N N . GLY A 1 279 ? -24.714 -12.568 26.850 1.00 85.94 279 GLY A N 1
ATOM 2149 C CA . GLY A 1 279 ? -25.907 -12.879 26.053 1.00 85.94 279 GLY A CA 1
ATOM 2150 C C . GLY A 1 279 ? -27.179 -12.117 26.441 1.00 85.94 279 GLY A C 1
ATOM 2151 O O . GLY A 1 279 ? -28.236 -12.440 25.913 1.00 85.94 279 GLY A O 1
ATOM 2152 N N . VAL A 1 280 ? -27.102 -11.150 27.360 1.00 88.75 280 VAL A N 1
ATOM 2153 C CA . VAL A 1 280 ? -28.267 -10.427 27.894 1.00 88.75 280 VAL A CA 1
ATOM 2154 C C . VAL A 1 280 ? -28.159 -8.930 27.622 1.00 88.75 280 VAL A C 1
ATOM 2156 O O . VAL A 1 280 ? -27.168 -8.295 27.981 1.00 88.75 280 VAL A O 1
ATOM 2159 N N . GLY A 1 281 ? -29.195 -8.364 26.999 1.00 88.94 281 GLY A N 1
ATOM 2160 C CA . GLY A 1 281 ? -29.319 -6.928 26.758 1.00 88.94 281 GLY A CA 1
ATOM 2161 C C . GLY A 1 281 ? -28.194 -6.287 25.933 1.00 88.94 281 GLY A C 1
ATOM 2162 O O . GLY A 1 281 ? -27.353 -6.941 25.316 1.00 88.94 281 GLY A O 1
ATOM 2163 N N . SER A 1 282 ? -28.188 -4.954 25.908 1.00 92.19 282 SER A N 1
ATOM 2164 C CA . SER A 1 282 ? -27.121 -4.154 25.300 1.00 92.19 282 SER A CA 1
ATOM 2165 C C . SER A 1 282 ? -26.488 -3.246 26.346 1.00 92.19 282 SER A C 1
ATOM 2167 O O . SER A 1 282 ? -27.176 -2.417 26.944 1.00 92.19 282 SER A O 1
ATOM 2169 N N . PHE A 1 283 ? -25.178 -3.371 26.543 1.00 91.12 283 PHE A N 1
ATOM 2170 C CA . PHE A 1 283 ? -24.426 -2.482 27.420 1.00 91.12 283 PHE A CA 1
ATOM 2171 C C . PHE A 1 283 ? -23.956 -1.252 26.639 1.00 91.12 283 PHE A C 1
ATOM 2173 O O . PHE A 1 283 ? -23.188 -1.373 25.681 1.00 91.12 283 PHE A O 1
ATOM 2180 N N . GLN A 1 284 ? -24.431 -0.069 27.024 1.00 93.00 284 GLN A N 1
ATOM 2181 C CA . GLN A 1 284 ? -24.057 1.194 26.392 1.00 93.00 284 GLN A CA 1
ATOM 2182 C C . GLN A 1 284 ? -23.837 2.255 27.471 1.00 93.00 284 GLN A C 1
ATOM 2184 O O . GLN A 1 284 ? -24.726 2.500 28.280 1.00 93.00 284 GLN A O 1
ATOM 2189 N N . GLY A 1 285 ? -22.666 2.899 27.463 1.00 91.56 285 GLY A N 1
ATOM 2190 C CA . GLY A 1 285 ? -22.379 4.037 28.345 1.00 91.56 285 GLY A CA 1
ATOM 2191 C C . GLY A 1 285 ? -22.431 3.713 29.842 1.00 91.56 285 GLY A C 1
ATOM 2192 O O . GLY A 1 285 ? -22.904 4.536 30.611 1.00 91.56 285 GLY A O 1
ATOM 2193 N N . GLY A 1 286 ? -22.016 2.510 30.253 1.00 92.75 286 GLY A N 1
ATOM 2194 C CA . GLY A 1 286 ? -22.050 2.097 31.664 1.00 92.75 286 GLY A CA 1
ATOM 2195 C C . GLY A 1 286 ? -23.388 1.513 32.131 1.00 92.75 286 GLY A C 1
ATOM 2196 O O . GLY A 1 286 ? -23.462 0.977 33.230 1.00 92.75 286 GLY A O 1
ATOM 2197 N N . VAL A 1 287 ? -24.432 1.564 31.298 1.00 94.06 287 VAL A N 1
ATOM 2198 C CA . VAL A 1 287 ? -25.780 1.105 31.653 1.00 94.06 287 VAL A CA 1
ATOM 2199 C C . VAL A 1 287 ? -26.149 -0.140 30.850 1.00 94.06 287 VAL A C 1
ATOM 2201 O O . VAL A 1 287 ? -26.032 -0.174 29.619 1.00 94.06 287 VAL A O 1
ATOM 2204 N N . LEU A 1 288 ? -26.632 -1.171 31.548 1.00 92.19 288 LEU A N 1
ATOM 2205 C CA . LEU A 1 288 ? -27.199 -2.364 30.929 1.00 92.19 288 LEU A CA 1
ATOM 2206 C C . LEU A 1 288 ? -28.660 -2.104 30.553 1.00 92.19 288 LEU A C 1
ATOM 2208 O O . LEU A 1 288 ? -29.527 -1.993 31.416 1.00 92.19 288 LEU A O 1
ATOM 2212 N N . LYS A 1 289 ? -28.940 -2.022 29.251 1.00 94.06 289 LYS A N 1
ATOM 2213 C CA . LYS A 1 289 ? -30.309 -1.912 28.737 1.00 94.06 289 LYS A CA 1
ATOM 2214 C C . LYS A 1 289 ? -30.861 -3.313 28.503 1.00 94.06 289 LYS A C 1
ATOM 2216 O O . LYS A 1 289 ? -30.377 -4.023 27.620 1.00 94.06 289 LYS A O 1
ATOM 2221 N N . LEU A 1 290 ? -31.867 -3.692 29.283 1.00 92.25 290 LEU A N 1
ATOM 2222 C CA . LEU A 1 290 ? -32.581 -4.958 29.140 1.00 92.25 290 LEU A CA 1
ATOM 2223 C C . LEU A 1 290 ? -33.862 -4.743 28.336 1.00 92.25 290 LEU A C 1
ATOM 2225 O O . LEU A 1 290 ? -34.616 -3.801 28.588 1.00 92.25 290 LEU A O 1
ATOM 2229 N N . SER A 1 291 ? -34.117 -5.615 27.362 1.00 91.81 291 SER A N 1
ATOM 2230 C CA . SER A 1 291 ? -35.405 -5.621 26.673 1.00 91.81 291 SER A CA 1
ATOM 2231 C C . SER A 1 291 ? -36.472 -6.264 27.564 1.00 91.81 291 SER A C 1
ATOM 2233 O O . SER A 1 291 ? -36.168 -7.119 28.395 1.00 91.81 291 SER A O 1
ATOM 2235 N N . LYS A 1 292 ? -37.749 -5.901 27.377 1.00 89.88 292 LYS A N 1
ATOM 2236 C CA . LYS A 1 292 ? -38.858 -6.548 28.106 1.00 89.88 292 LYS A CA 1
ATOM 2237 C C . LYS A 1 292 ? -38.859 -8.072 27.911 1.00 89.88 292 LYS A C 1
ATOM 2239 O O . LYS A 1 292 ? -39.206 -8.792 28.839 1.00 89.88 292 LYS A O 1
ATOM 2244 N N . SER A 1 293 ? -38.426 -8.554 26.740 1.00 86.88 293 SER A N 1
ATOM 2245 C CA . SER A 1 293 ? -38.244 -9.982 26.458 1.00 86.88 293 SER A CA 1
ATOM 2246 C C . SER A 1 293 ? -37.160 -10.625 27.324 1.00 86.88 293 SER A C 1
ATOM 2248 O O . SER A 1 293 ? -37.407 -11.695 27.874 1.00 86.88 293 SER A O 1
ATOM 2250 N N . ASP A 1 294 ? -36.010 -9.968 27.510 1.00 88.06 294 ASP A N 1
ATOM 2251 C CA . ASP A 1 294 ? -34.925 -10.493 28.356 1.00 88.06 294 ASP A CA 1
ATOM 2252 C C . ASP A 1 294 ? -35.371 -10.575 29.817 1.00 88.06 294 ASP A C 1
ATOM 2254 O O . ASP A 1 294 ? -35.154 -11.584 30.481 1.00 88.06 294 ASP A O 1
ATOM 2258 N N . VAL A 1 295 ? -36.078 -9.544 30.292 1.00 88.75 295 VAL A N 1
ATOM 2259 C CA . VAL A 1 295 ? -36.653 -9.527 31.644 1.00 88.75 295 VAL A CA 1
ATOM 2260 C C . VAL A 1 295 ? -37.674 -10.658 31.806 1.00 88.75 295 VAL A C 1
ATOM 2262 O O . VAL A 1 295 ? -37.591 -11.425 32.761 1.00 88.75 295 VAL A O 1
ATOM 2265 N N . SER A 1 296 ? -38.589 -10.831 30.845 1.00 85.75 296 SER A N 1
ATOM 2266 C CA . SER A 1 296 ? -39.597 -11.900 30.895 1.00 85.75 296 SER A CA 1
ATOM 2267 C C . SER A 1 296 ? -39.008 -13.311 30.809 1.00 85.75 296 SER A C 1
ATOM 2269 O O . SER A 1 296 ? -39.588 -14.243 31.353 1.00 85.75 296 SER A O 1
ATOM 2271 N N . SER A 1 297 ? -37.855 -13.477 30.151 1.00 83.62 297 SER A N 1
ATOM 2272 C CA . SER A 1 297 ? -37.174 -14.770 30.041 1.00 83.62 297 SER A CA 1
ATOM 2273 C C . SER A 1 297 ? -36.461 -15.172 31.331 1.00 83.62 297 SER A C 1
ATOM 2275 O O . SER A 1 297 ? -36.227 -16.361 31.539 1.00 83.62 297 SER A O 1
ATOM 2277 N N . VAL A 1 298 ? -36.072 -14.201 32.161 1.00 82.94 298 VAL A N 1
ATOM 2278 C CA . VAL A 1 298 ? -35.364 -14.440 33.426 1.00 82.94 298 VAL A CA 1
ATOM 2279 C C . VAL A 1 298 ? -36.334 -14.525 34.601 1.00 82.94 298 VAL A C 1
ATOM 2281 O O . VAL A 1 298 ? -36.027 -15.209 35.570 1.00 82.94 298 VAL A O 1
ATOM 2284 N N . MET A 1 299 ? -37.506 -13.883 34.532 1.00 81.38 299 MET A N 1
ATOM 2285 C CA . MET A 1 299 ? -38.524 -14.002 35.579 1.00 81.38 299 MET A CA 1
ATOM 2286 C C . MET A 1 299 ? -39.325 -15.310 35.428 1.00 81.38 299 MET A C 1
ATOM 2288 O O . MET A 1 299 ? -40.131 -15.433 34.499 1.00 81.38 299 MET A O 1
ATOM 2292 N N . PRO A 1 300 ? -39.170 -16.290 36.340 1.00 60.94 300 PRO A N 1
ATOM 2293 C CA . PRO A 1 300 ? -39.974 -17.503 36.320 1.00 60.94 300 PRO A CA 1
ATOM 2294 C C . PRO A 1 300 ? -41.389 -17.157 36.805 1.00 60.94 300 PRO A C 1
ATOM 2296 O O . PRO A 1 300 ? -41.624 -17.019 38.001 1.00 60.94 300 PRO A O 1
ATOM 2299 N N . GLY A 1 301 ? -42.343 -16.961 35.891 1.00 57.78 301 GLY A N 1
ATOM 2300 C CA . GLY A 1 301 ? -43.739 -16.748 36.301 1.00 57.78 301 GLY A CA 1
ATOM 2301 C C . GLY A 1 301 ? -44.698 -16.153 35.275 1.00 57.78 301 GLY A C 1
ATOM 2302 O O . GLY A 1 301 ? -45.905 -16.266 35.456 1.00 57.78 301 GLY A O 1
ATOM 2303 N N . GLN A 1 302 ? -44.218 -15.576 34.171 1.00 54.84 302 GLN A N 1
ATOM 2304 C CA . GLN A 1 302 ? -45.091 -15.081 33.095 1.00 54.84 302 GLN A CA 1
ATOM 2305 C C . GLN A 1 302 ? -44.825 -15.815 31.781 1.00 54.84 302 GLN A C 1
ATOM 2307 O O . GLN A 1 302 ? -44.474 -15.233 30.757 1.00 54.84 302 GLN A O 1
ATOM 2312 N N . SER A 1 303 ? -45.048 -17.130 31.800 1.00 50.53 303 SER A N 1
ATOM 2313 C CA . SER A 1 303 ? -45.322 -17.877 30.574 1.00 50.53 303 SER A CA 1
ATOM 2314 C C . SER A 1 303 ? -46.654 -17.386 30.003 1.00 50.53 303 SER A C 1
ATOM 2316 O O . SER A 1 303 ? -47.724 -17.914 30.299 1.00 50.53 303 SER A O 1
ATOM 2318 N N . SER A 1 304 ? -46.596 -16.339 29.178 1.00 54.75 304 SER A N 1
ATOM 2319 C CA . SER A 1 304 ? -47.629 -16.057 28.186 1.00 54.75 304 SER A CA 1
ATOM 2320 C C . SER A 1 304 ? -47.596 -17.212 27.184 1.00 54.75 304 SER A C 1
ATOM 2322 O O . SER A 1 304 ? -46.922 -17.173 26.151 1.00 54.75 304 SER A O 1
ATOM 2324 N N . THR A 1 305 ? -48.332 -18.262 27.521 1.00 50.66 305 THR A N 1
ATOM 2325 C CA . THR A 1 305 ? -48.724 -19.369 26.657 1.00 50.66 305 THR A CA 1
ATOM 2326 C C . THR A 1 305 ? -49.601 -18.799 25.542 1.00 50.66 305 THR A C 1
ATOM 2328 O O . THR A 1 305 ? -50.824 -18.866 25.573 1.00 50.66 305 THR A O 1
ATOM 2331 N N . ARG A 1 306 ? -48.985 -18.173 24.533 1.00 52.88 306 ARG A N 1
ATOM 2332 C CA . ARG A 1 306 ? -49.678 -17.794 23.300 1.00 52.88 306 ARG A CA 1
ATOM 2333 C C . ARG A 1 306 ? -49.160 -18.673 22.177 1.00 52.88 306 ARG A C 1
ATOM 2335 O O . ARG A 1 306 ? -48.068 -18.483 21.649 1.00 52.88 306 ARG A O 1
ATOM 2342 N N . GLY A 1 307 ? -49.961 -19.704 21.913 1.00 48.31 307 GLY A N 1
ATOM 2343 C CA . GLY A 1 307 ? -49.690 -20.806 21.008 1.00 48.31 307 GLY A CA 1
ATOM 2344 C C . GLY A 1 307 ? -49.133 -20.366 19.660 1.00 48.31 307 GLY A C 1
ATOM 2345 O O . GLY A 1 307 ? -49.683 -19.521 18.953 1.00 48.31 307 GLY A O 1
ATOM 2346 N N . LYS A 1 308 ? -48.035 -21.017 19.294 1.00 47.19 308 LYS A N 1
ATOM 2347 C CA . LYS A 1 308 ? -47.423 -20.973 17.975 1.00 47.19 308 LYS A CA 1
ATOM 2348 C C . LYS A 1 308 ? -48.350 -21.733 17.015 1.00 47.19 308 LYS A C 1
ATOM 2350 O O . LYS A 1 308 ? -48.224 -22.942 16.852 1.00 47.19 308 LYS A O 1
ATOM 2355 N N . LYS A 1 309 ? -49.324 -21.039 16.413 1.00 46.38 309 LYS A N 1
ATOM 2356 C CA . LYS A 1 309 ? -50.089 -21.567 15.272 1.00 46.38 309 LYS A CA 1
ATOM 2357 C C . LYS A 1 309 ? -49.104 -21.811 14.127 1.00 46.38 309 LYS A C 1
ATOM 2359 O O . LYS A 1 309 ? -48.492 -20.873 13.617 1.00 46.38 309 LYS A O 1
ATOM 2364 N N . GLY A 1 310 ? -48.929 -23.083 13.777 1.00 45.03 310 GLY A N 1
ATOM 2365 C CA . GLY A 1 310 ? -48.143 -23.523 12.634 1.00 45.03 310 GLY A CA 1
ATOM 2366 C C . GLY A 1 310 ? -48.626 -22.847 11.354 1.00 45.03 310 GLY A C 1
ATOM 2367 O O . GLY A 1 310 ? -49.820 -22.804 11.064 1.00 45.03 310 GLY A O 1
ATOM 2368 N N . LYS A 1 311 ? -47.679 -22.291 10.603 1.00 52.56 311 LYS A N 1
ATOM 2369 C CA . LYS A 1 311 ? -47.899 -21.745 9.266 1.00 52.56 311 LYS A CA 1
ATOM 2370 C C . LYS A 1 311 ? -47.775 -22.919 8.281 1.00 52.56 311 LYS A C 1
ATOM 2372 O O . LYS A 1 311 ? -46.741 -23.590 8.322 1.00 52.56 311 LYS A O 1
ATOM 2377 N N . PRO A 1 312 ? -48.787 -23.217 7.448 1.00 55.72 312 PRO A N 1
ATOM 2378 C CA . PRO A 1 312 ? -48.693 -24.309 6.491 1.00 55.72 312 PRO A CA 1
ATOM 2379 C C . PRO A 1 312 ? -47.698 -23.928 5.395 1.00 55.72 312 PRO A C 1
ATOM 2381 O O . PRO A 1 312 ? -47.689 -22.797 4.907 1.00 55.72 312 PRO A O 1
ATOM 2384 N N . ARG A 1 313 ? -46.840 -24.883 5.041 1.00 49.66 313 ARG A N 1
ATOM 2385 C CA . ARG A 1 313 ? -45.947 -24.780 3.890 1.00 49.66 313 ARG A CA 1
ATOM 2386 C C . ARG A 1 313 ? -46.802 -24.864 2.623 1.00 49.66 313 ARG A C 1
ATOM 2388 O O . ARG A 1 313 ? -47.521 -25.843 2.441 1.00 49.66 313 ARG A O 1
ATOM 2395 N N . ARG A 1 314 ? -46.709 -23.840 1.783 1.00 52.72 314 ARG A N 1
ATOM 2396 C CA . ARG A 1 314 ? -46.858 -23.931 0.332 1.00 52.72 314 ARG A CA 1
ATOM 2397 C C . ARG A 1 314 ? -45.538 -23.479 -0.265 1.00 52.72 314 ARG A C 1
ATOM 2399 O O . ARG A 1 314 ? -44.961 -22.528 0.312 1.00 52.72 314 ARG A O 1
#

Sequence (314 aa):
MTEDARLLAILDAHGKSFLDSFGPIAANSLGKRKADGESPRAKSKKSRKSPSPDQDEGNEDEDEWTGINQGTNSEEDSDSEDYDTDGSDFEHTDDEFTGETTQSANVVVFSENIPKKTLDDKAQRKAFMSSKVSKLVSGSSQPSTSKRPKTAKEEEEDKTNAQNDALLHKLVHTKLLSGSLNPDLDMDGAKKRKALAGRVLELSGSAKLGKGEKSVREAERTKASKRVREGLVKKQEQRNKQELEEAKNLGNYHPMLKKMYEASSSGPSRKRQKGLKLGVGSFQGGVLKLSKSDVSSVMPGQSSTRGKKGKPRR

Organism: NCBI:txid181874

Radius of gyration: 42.07 Å; chains: 1; bounding box: 114×104×102 Å

InterPro domains:
  IPR053030 Ribosomal biogenesis protein FAF1-like [PTHR28096] (77-311)

Secondary structure (DSSP, 8-state):
--HHHHHHHHHHHHHHHHHHTT-------PPP-----------------------------------------------------------------------------------------HHHHHHHTSS-THHHHTTTS-----PPPPPHHHHHHHHHHHHHHHHHHHHIIIIIS-TTT-TTS---HHHHHHHHHHHHHHHTTSS-TT-HHHHHHHHHHHHS-HHHHHHHHHHHHHHHHHHHHHHHHTT---GGGHHHHHTTT----PPP---PPPSSSEEETTEEE--HHHHHHHSTT--------PPPP-

Foldseek 3Di:
DDVVVVVVVVVVVVVVVVVCVVPPPPPPDDDDDDDDDDDDDDDDDDDDDDDDDDDDDDDDDDPDDDDDDDDDDDDDDDDDDDDDDDDDDDDDDDDDDDDDDDDPDPDPDPPPPPVPPPPCDVQCVVLVPDPDVVSNVVRDDDPPPDDDDDDPVNVVVVVVVVVVVVVVLLCCQPAPPQLLNPPVNPDDPVLNVLSVQLVVCCVVVVDPRNCRSVVSVVVVLVVDDPVVSVVVLVVVLVVLVVVQVVCVVVVVDDPVCVCVSCVSPDDPPDDPPPPDDDPAADDDPNDGDGDPVSVVVPDPDDPPPPDDDDDDDD

pLDDT: mean 70.71, std 20.39, range [33.19, 96.19]